Protein AF-A0AAE2MJ85-F1 (afdb_monomer)

Mean predicted aligned error: 19.32 Å

Organism: Rhizobium leguminosarum (NCBI:txid384)

Foldseek 3Di:
DDDDDDDDDDDDDDDDDDDDDDDDDDDDDDDDDDDDDDDPDPPDDDDPPPPVQVVVVVVLVVLVVCCVPPNDVRDDQLSVVQNVVCVVPVRDRCSVVSVQLCVVQVGLCSSLPDDLVVSCVRPPQHSSNSVVSPVVSVVVVVVVVVVVVVPPCPPDPVSVVVCCCVVPVPDPDDDDDDDD

Sequence (180 aa):
MAKGPVSTSSDDELPFPTQEPIAADERSFFGKQPQKPFVPNARTALPASLAGQEHYHGHRERLRDRFRELGDTALADYEILELLLFRLIPRRDTKPIAKALIERFGSLSGVFGAPAALLTEVKGVGEAVALDLKLISTVAHRTLKSELRSKQVLSSWSSVIQYCHAAMAHETREQFRILS

Solvent-accessible surface area (backbone atoms only — not comparable to full-atom values): 11766 Å² total; per-residue (Å²): 139,89,81,84,88,88,86,87,77,90,85,86,88,81,86,83,85,80,88,80,84,90,83,81,91,74,96,76,82,94,71,92,74,86,82,77,85,87,75,84,80,83,72,77,77,73,79,90,77,64,71,74,66,62,59,52,58,57,48,57,50,54,54,52,49,49,41,72,77,56,40,73,87,72,49,55,67,42,54,55,46,21,60,54,38,46,75,73,42,79,90,58,87,34,61,67,42,22,46,52,43,32,69,74,40,73,32,66,66,37,49,44,66,48,56,52,73,67,44,41,69,41,80,91,34,45,69,68,49,26,49,52,45,44,49,52,37,50,50,52,53,50,53,55,51,48,56,52,66,71,47,56,86,60,74,40,73,66,45,46,51,50,48,49,46,76,76,44,73,86,56,95,63,94,79,93,79,90,86,131

pLDDT: mean 73.88, std 21.01, range [36.59, 98.0]

Nearest PDB structures (foldseek):
  2bgw-assembly1_B  TM=6.968E-01  e=5.096E-02  Aeropyrum pernix
  2bhn-assembly1_A  TM=6.728E-01  e=1.090E-01  Aeropyrum pernix

Secondary structure (DSSP, 8-state):
--------------PPPPPPP-----------PPPPP----------TTSHHHHHHHHHHHHHHHHHHHH-GGGS-HHHHHHHHHHHH-TTS--HHHHHHHHHHHSSHHHHHHS-HHHHHTSTT--HHHHHHHHHHHHHHHHHHHHHHHHS-TT-SHHHHHHHHHHHHTT-SS-------

Radius of gyration: 35.24 Å; Cα contacts (8 Å, |Δi|>4): 77; chains: 1; bounding box: 78×58×86 Å

Structure (mmCIF, N/CA/C/O backbone):
data_AF-A0AAE2MJ85-F1
#
_entry.id   AF-A0AAE2MJ85-F1
#
loop_
_atom_site.group_PDB
_atom_site.id
_atom_site.type_symbol
_atom_site.label_atom_id
_atom_site.label_alt_id
_atom_site.label_comp_id
_atom_site.label_asym_id
_atom_site.label_entity_id
_atom_site.label_seq_id
_atom_site.pdbx_PDB_ins_code
_atom_site.Cartn_x
_atom_site.Cartn_y
_atom_site.Cartn_z
_atom_site.occupancy
_atom_site.B_iso_or_equiv
_atom_site.auth_seq_id
_atom_site.auth_comp_id
_atom_site.auth_asym_id
_atom_site.auth_atom_id
_atom_site.pdbx_PDB_model_num
ATOM 1 N N . MET A 1 1 ? 29.821 43.028 38.413 1.00 45.12 1 MET A N 1
ATOM 2 C CA . MET A 1 1 ? 30.712 42.270 37.507 1.00 45.12 1 MET A CA 1
ATOM 3 C C . MET A 1 1 ? 30.476 42.779 36.098 1.00 45.12 1 MET A C 1
ATOM 5 O O . MET A 1 1 ? 29.375 42.642 35.587 1.00 45.12 1 MET A O 1
ATOM 9 N N . ALA A 1 2 ? 31.473 43.471 35.551 1.00 46.25 2 ALA A N 1
ATOM 10 C CA . ALA A 1 2 ? 31.455 44.090 34.232 1.00 46.25 2 ALA A CA 1
ATOM 11 C C . ALA A 1 2 ? 31.890 43.081 33.157 1.00 46.25 2 ALA A C 1
ATOM 13 O O . ALA A 1 2 ? 32.782 42.272 33.409 1.00 46.25 2 ALA A O 1
ATOM 14 N N . LYS A 1 3 ? 31.308 43.153 31.957 1.00 45.25 3 LYS A N 1
ATOM 15 C CA . LYS A 1 3 ? 31.899 42.586 30.738 1.00 45.25 3 LYS A CA 1
ATOM 16 C C . LYS A 1 3 ? 31.948 43.688 29.684 1.00 45.25 3 LYS A C 1
ATOM 18 O O . LYS A 1 3 ? 30.910 44.210 29.293 1.00 45.25 3 LYS A O 1
ATOM 23 N N . GLY A 1 4 ? 33.173 44.074 29.328 1.00 43.22 4 GLY A N 1
ATOM 24 C CA . GLY A 1 4 ? 33.482 44.992 28.235 1.00 43.22 4 GLY A CA 1
ATOM 25 C C . GLY A 1 4 ? 33.351 44.328 26.856 1.00 43.22 4 GLY A C 1
ATOM 26 O O . GLY A 1 4 ? 33.073 43.127 26.780 1.00 43.22 4 GLY A O 1
ATOM 27 N N . PRO A 1 5 ? 33.522 45.106 25.775 1.00 45.78 5 PRO A N 1
ATOM 28 C CA . PRO A 1 5 ? 33.216 44.691 24.412 1.00 45.78 5 PRO A CA 1
ATOM 29 C C . PRO A 1 5 ? 34.398 43.957 23.766 1.00 45.78 5 PRO A C 1
ATOM 31 O O . PRO A 1 5 ? 35.554 44.226 24.086 1.00 45.78 5 PRO A O 1
ATOM 34 N N . VAL A 1 6 ? 34.106 43.058 22.825 1.00 47.12 6 VAL A N 1
ATOM 35 C CA . VAL A 1 6 ? 35.104 42.486 21.913 1.00 47.12 6 VAL A CA 1
ATOM 36 C C . VAL A 1 6 ? 34.759 42.943 20.502 1.00 47.12 6 VAL A C 1
ATOM 38 O O . VAL A 1 6 ? 33.693 42.633 19.976 1.00 47.12 6 VAL A O 1
ATOM 41 N N . SER A 1 7 ? 35.672 43.719 19.933 1.00 43.97 7 SER A N 1
ATOM 42 C CA . SER A 1 7 ? 35.764 44.097 18.527 1.00 43.97 7 SER A CA 1
ATOM 43 C C . SER A 1 7 ? 36.909 43.316 17.894 1.00 43.97 7 SER A C 1
ATOM 45 O O . SER A 1 7 ? 37.971 43.284 18.508 1.00 43.97 7 SER A O 1
ATOM 47 N N . THR A 1 8 ? 36.699 42.778 16.693 1.00 36.59 8 THR A N 1
ATOM 48 C CA . THR A 1 8 ? 37.677 42.459 15.625 1.00 36.59 8 THR A CA 1
ATOM 49 C C . THR A 1 8 ? 36.933 41.590 14.606 1.00 36.59 8 THR A C 1
ATOM 51 O O . THR A 1 8 ? 36.162 40.724 15.001 1.00 36.59 8 THR A O 1
ATOM 54 N N . SER A 1 9 ? 37.077 41.675 13.295 1.00 37.00 9 SER A N 1
ATOM 55 C CA . SER A 1 9 ? 37.689 42.607 12.349 1.00 37.00 9 SER A CA 1
ATOM 56 C C . SER A 1 9 ? 37.333 41.973 11.002 1.00 37.00 9 SER A C 1
ATOM 58 O O . SER A 1 9 ? 37.695 40.820 10.763 1.00 37.00 9 SER A O 1
ATOM 60 N N . SER A 1 10 ? 36.551 42.672 10.188 1.00 40.00 10 SER A N 1
ATOM 61 C CA . SER A 1 10 ? 36.444 42.401 8.755 1.00 40.00 10 SER A CA 1
ATOM 62 C C . SER A 1 10 ? 37.803 42.667 8.112 1.00 40.00 10 SER A C 1
ATOM 64 O O . SER A 1 10 ? 38.502 43.548 8.606 1.00 40.00 10 SER A O 1
ATOM 66 N N . ASP A 1 11 ? 38.160 41.887 7.090 1.00 37.81 11 ASP A N 1
ATOM 67 C CA . ASP A 1 11 ? 38.927 42.275 5.890 1.00 37.81 11 ASP A CA 1
ATOM 68 C C . ASP A 1 11 ? 39.732 41.071 5.379 1.00 37.81 11 ASP A C 1
ATOM 70 O O . ASP A 1 11 ? 40.679 40.630 6.019 1.00 37.81 11 ASP A O 1
ATOM 74 N N . ASP A 1 12 ? 39.336 40.544 4.220 1.00 39.69 12 ASP A N 1
ATOM 75 C CA . ASP A 1 12 ? 40.216 39.796 3.315 1.00 39.69 12 ASP A CA 1
ATOM 76 C C . ASP A 1 12 ? 39.655 39.962 1.888 1.00 39.69 12 ASP A C 1
ATOM 78 O O . ASP A 1 12 ? 38.948 39.113 1.339 1.00 39.69 12 ASP A O 1
ATOM 82 N N . GLU A 1 13 ? 39.916 41.138 1.310 1.00 40.75 13 GLU A N 1
ATOM 83 C CA . GLU A 1 13 ? 39.865 41.376 -0.133 1.00 40.75 13 GLU A CA 1
ATOM 84 C C . GLU A 1 13 ? 41.139 40.805 -0.772 1.00 40.75 13 GLU A C 1
ATOM 86 O O . GLU A 1 13 ? 42.251 41.177 -0.399 1.00 40.75 13 GLU A O 1
ATOM 91 N N . LEU A 1 14 ? 40.991 39.946 -1.785 1.00 48.22 14 LEU A N 1
ATOM 92 C CA . LEU A 1 14 ? 42.079 39.601 -2.703 1.00 48.22 14 LEU A CA 1
ATOM 93 C C . LEU A 1 14 ? 41.796 40.204 -4.093 1.00 48.22 14 LEU A C 1
ATOM 95 O O . LEU A 1 14 ? 40.672 40.085 -4.587 1.00 48.22 14 LEU A O 1
ATOM 99 N N . PRO A 1 15 ? 42.787 40.853 -4.736 1.00 45.44 15 PRO A N 1
ATOM 100 C CA . PRO A 1 15 ? 42.571 41.719 -5.892 1.00 45.44 15 PRO A CA 1
ATOM 101 C C . PRO A 1 15 ? 42.495 40.949 -7.220 1.00 45.44 15 PRO A C 1
ATOM 103 O O . PRO A 1 15 ? 43.305 40.065 -7.501 1.00 45.44 15 PRO A O 1
ATOM 106 N N . PHE A 1 16 ? 41.556 41.345 -8.083 1.00 42.81 16 PHE A N 1
ATOM 107 C CA . PHE A 1 16 ? 41.540 40.977 -9.502 1.00 42.81 16 PHE A CA 1
ATOM 108 C C . PHE A 1 16 ? 42.626 41.759 -10.264 1.00 42.81 16 PHE A C 1
ATOM 110 O O . PHE A 1 16 ? 42.679 42.982 -10.120 1.00 42.81 16 PHE A O 1
ATOM 117 N N . PRO A 1 17 ? 43.458 41.125 -11.112 1.00 44.53 17 PRO A N 1
ATOM 118 C CA . PRO A 1 17 ? 44.377 41.865 -11.961 1.00 44.53 17 PRO A CA 1
ATOM 119 C C . PRO A 1 17 ? 43.675 42.404 -13.217 1.00 44.53 17 PRO A C 1
ATOM 121 O O . PRO A 1 17 ? 42.950 41.706 -13.928 1.00 44.53 17 PRO A O 1
ATOM 124 N N . THR A 1 18 ? 43.926 43.689 -13.432 1.00 43.53 18 THR A N 1
ATOM 125 C CA . THR A 1 18 ? 43.452 44.628 -14.449 1.00 43.53 18 THR A CA 1
ATOM 126 C C . THR A 1 18 ? 43.673 44.164 -15.896 1.00 43.53 18 THR A C 1
ATOM 128 O O . THR A 1 18 ? 44.725 43.632 -16.240 1.00 43.53 18 THR A O 1
ATOM 131 N N . GLN A 1 19 ? 42.687 44.428 -16.760 1.00 43.72 19 GLN A N 1
ATOM 132 C CA . GLN A 1 19 ? 42.797 44.336 -18.220 1.00 43.72 19 GLN A CA 1
ATOM 133 C C . GLN A 1 19 ? 43.714 45.444 -18.767 1.00 43.72 19 GLN A C 1
ATOM 135 O O . GLN A 1 19 ? 43.455 46.623 -18.533 1.00 43.72 19 GLN A O 1
ATOM 140 N N . GLU A 1 20 ? 44.733 45.076 -19.547 1.00 43.94 20 GLU A N 1
ATOM 141 C CA . GLU A 1 20 ? 45.493 46.005 -20.398 1.00 43.94 20 GLU A CA 1
ATOM 142 C C . GLU A 1 20 ? 44.924 46.053 -21.835 1.00 43.94 20 GLU A C 1
ATOM 144 O O . GLU A 1 20 ? 44.339 45.070 -22.304 1.00 43.94 20 GLU A O 1
ATOM 149 N N . PRO A 1 21 ? 45.057 47.190 -22.548 1.00 43.00 21 PRO A N 1
ATOM 150 C CA . PRO A 1 21 ? 44.339 47.452 -23.789 1.00 43.00 21 PRO A CA 1
ATOM 151 C C . PRO A 1 21 ? 45.098 46.920 -25.011 1.00 43.00 21 PRO A C 1
ATOM 153 O O . PRO A 1 21 ? 46.259 47.255 -25.237 1.00 43.00 21 PRO A O 1
ATOM 156 N N . ILE A 1 22 ? 44.425 46.141 -25.860 1.00 43.09 22 ILE A N 1
ATOM 157 C CA . ILE A 1 22 ? 44.989 45.701 -27.141 1.00 43.09 22 ILE A CA 1
ATOM 158 C C . ILE A 1 22 ? 44.702 46.781 -28.189 1.00 43.09 22 ILE A C 1
ATOM 160 O O . ILE A 1 22 ? 43.616 46.838 -28.766 1.00 43.09 22 ILE A O 1
ATOM 164 N N . ALA A 1 23 ? 45.687 47.643 -28.425 1.00 43.34 23 ALA A N 1
ATOM 165 C CA . ALA A 1 23 ? 45.769 48.493 -29.604 1.00 43.34 23 ALA A CA 1
ATOM 166 C C . ALA A 1 23 ? 46.781 47.885 -30.584 1.00 43.34 23 ALA A C 1
ATOM 168 O O . ALA A 1 23 ? 47.952 47.778 -30.237 1.00 43.34 23 ALA A O 1
ATOM 169 N N . ALA A 1 24 ? 46.323 47.490 -31.776 1.00 38.91 24 ALA A N 1
ATOM 170 C CA . ALA A 1 24 ? 47.006 47.664 -33.068 1.00 38.91 24 ALA A CA 1
ATOM 171 C C . ALA A 1 24 ? 46.317 46.813 -34.149 1.00 38.91 24 ALA A C 1
ATOM 173 O O . ALA A 1 24 ? 46.296 45.585 -34.102 1.00 38.91 24 ALA A O 1
ATOM 174 N N . ASP A 1 25 ? 45.743 47.520 -35.116 1.00 47.28 25 ASP A N 1
ATOM 175 C CA . ASP A 1 25 ? 45.348 47.049 -36.438 1.00 47.28 25 ASP A CA 1
ATOM 176 C C . ASP A 1 25 ? 46.600 46.740 -37.259 1.00 47.28 25 ASP A C 1
ATOM 178 O O . ASP A 1 25 ? 47.363 47.662 -37.508 1.00 47.28 25 ASP A O 1
ATOM 182 N N . GLU A 1 26 ? 46.778 45.499 -37.720 1.00 39.44 26 GLU A N 1
ATOM 183 C CA . GLU A 1 26 ? 47.564 45.219 -38.927 1.00 39.44 26 GLU A CA 1
ATOM 184 C C . GLU A 1 26 ? 46.927 44.070 -39.720 1.00 39.44 26 GLU A C 1
ATOM 186 O O . GLU A 1 26 ? 47.226 42.881 -39.580 1.00 39.44 26 GLU A O 1
ATOM 191 N N . ARG A 1 27 ? 46.016 44.452 -40.617 1.00 49.19 27 ARG A N 1
ATOM 192 C CA . ARG A 1 27 ? 45.678 43.672 -41.809 1.00 49.19 27 ARG A CA 1
ATOM 193 C C . ARG A 1 27 ? 46.935 43.408 -42.634 1.00 49.19 27 ARG A C 1
ATOM 195 O O . ARG A 1 27 ? 47.335 44.254 -43.428 1.00 49.19 27 ARG A O 1
ATOM 202 N N . SER A 1 28 ? 47.482 42.205 -42.534 1.00 39.88 28 SER A N 1
ATOM 203 C CA . SER A 1 28 ? 48.138 41.483 -43.632 1.00 39.88 28 SER A CA 1
ATOM 204 C C . SER A 1 28 ? 48.588 40.130 -43.116 1.00 39.88 28 SER A C 1
ATOM 206 O O . SER A 1 28 ? 49.417 40.086 -42.230 1.00 39.88 28 SER A O 1
ATOM 208 N N . PHE A 1 29 ? 48.046 39.040 -43.655 1.00 46.19 29 PHE A N 1
ATOM 209 C CA . PHE A 1 29 ? 48.828 37.874 -44.092 1.00 46.19 29 PHE A CA 1
ATOM 210 C C . PHE A 1 29 ? 47.862 36.847 -44.693 1.00 46.19 29 PHE A C 1
ATOM 212 O O . PHE A 1 29 ? 47.361 35.922 -44.059 1.00 46.19 29 PHE A O 1
ATOM 219 N N . PHE A 1 30 ? 47.545 37.082 -45.963 1.00 43.34 30 PHE A N 1
ATOM 220 C CA . PHE A 1 30 ? 46.771 36.192 -46.814 1.00 43.34 30 PHE A CA 1
ATOM 221 C C . PHE A 1 30 ? 47.610 34.931 -47.094 1.00 43.34 30 PHE A C 1
ATOM 223 O O . PHE A 1 30 ? 48.518 34.953 -47.919 1.00 43.34 30 PHE A O 1
ATOM 230 N N . GLY A 1 31 ? 47.311 33.829 -46.407 1.00 46.84 31 GLY A N 1
ATOM 231 C CA . GLY A 1 31 ? 47.851 32.500 -46.698 1.00 46.84 31 GLY A CA 1
ATOM 232 C C . GLY A 1 31 ? 46.706 31.508 -46.863 1.00 46.84 31 GLY A C 1
ATOM 233 O O . GLY A 1 31 ? 46.123 31.061 -45.882 1.00 46.84 31 GLY A O 1
ATOM 234 N N . LYS A 1 32 ? 46.346 31.183 -48.110 1.00 48.41 32 LYS A N 1
ATOM 235 C CA . LYS A 1 32 ? 45.352 30.147 -48.432 1.00 48.41 32 LYS A CA 1
ATOM 236 C C . LYS A 1 32 ? 45.816 28.799 -47.866 1.00 48.41 32 LYS A C 1
ATOM 238 O O . LYS A 1 32 ? 46.807 28.250 -48.338 1.00 48.41 32 LYS A O 1
ATOM 243 N N . GLN A 1 33 ? 45.079 28.248 -46.906 1.00 47.84 33 GLN A N 1
ATOM 244 C CA . GLN A 1 33 ? 45.283 26.886 -46.411 1.00 47.84 33 GLN A CA 1
ATOM 245 C C . GLN A 1 33 ? 44.333 25.935 -47.167 1.00 47.84 33 GLN A C 1
ATOM 247 O O . GLN A 1 33 ? 43.131 26.210 -47.217 1.00 47.84 33 GLN A O 1
ATOM 252 N N . PRO A 1 34 ? 44.812 24.842 -47.788 1.00 46.16 34 PRO A N 1
ATOM 253 C CA . PRO A 1 34 ? 43.929 23.897 -48.465 1.00 46.16 34 PRO A CA 1
ATOM 254 C C . PRO A 1 34 ? 43.109 23.110 -47.433 1.00 46.16 34 PRO A C 1
ATOM 256 O O . PRO A 1 34 ? 43.662 22.492 -46.522 1.00 46.16 34 PRO A O 1
ATOM 259 N N . GLN A 1 35 ? 41.780 23.133 -47.568 1.00 49.03 35 GLN A N 1
ATOM 260 C CA . GLN A 1 35 ? 40.884 22.343 -46.725 1.00 49.03 35 GLN A CA 1
ATOM 261 C C . GLN A 1 35 ? 41.055 20.844 -47.003 1.00 49.03 35 GLN A C 1
ATOM 263 O O . GLN A 1 35 ? 41.022 20.390 -48.147 1.00 49.03 35 GLN A O 1
ATOM 268 N N . LYS A 1 36 ? 41.227 20.071 -45.929 1.00 45.66 36 LYS A N 1
ATOM 269 C CA . LYS A 1 36 ? 41.289 18.606 -45.948 1.00 45.66 36 LYS A CA 1
ATOM 270 C C . LYS A 1 36 ? 39.878 18.048 -46.219 1.00 45.66 36 LYS A C 1
ATOM 272 O O . LYS A 1 36 ? 38.933 18.542 -45.605 1.00 45.66 36 LYS A O 1
ATOM 277 N N . PRO A 1 37 ? 39.699 17.039 -47.090 1.00 45.06 37 PRO A N 1
ATOM 278 C CA . PRO A 1 37 ? 38.374 16.499 -47.380 1.00 45.06 37 PRO A CA 1
ATOM 279 C C . PRO A 1 37 ? 37.762 15.811 -46.150 1.00 45.06 37 PRO A C 1
ATOM 281 O O . PRO A 1 37 ? 38.410 15.015 -45.469 1.00 45.06 37 PRO A O 1
ATOM 284 N N . PHE A 1 38 ? 36.496 16.133 -45.880 1.00 46.50 38 PHE A N 1
ATOM 285 C CA . PHE A 1 38 ? 35.663 15.510 -44.857 1.00 46.50 38 PHE A CA 1
ATOM 286 C C . PHE A 1 38 ? 35.274 14.092 -45.299 1.00 46.50 38 PHE A C 1
ATOM 288 O O . PHE A 1 38 ? 34.547 13.917 -46.274 1.00 46.50 38 PHE A O 1
ATOM 295 N N . VAL A 1 39 ? 35.758 13.079 -44.581 1.00 52.78 39 VAL A N 1
ATOM 296 C CA . VAL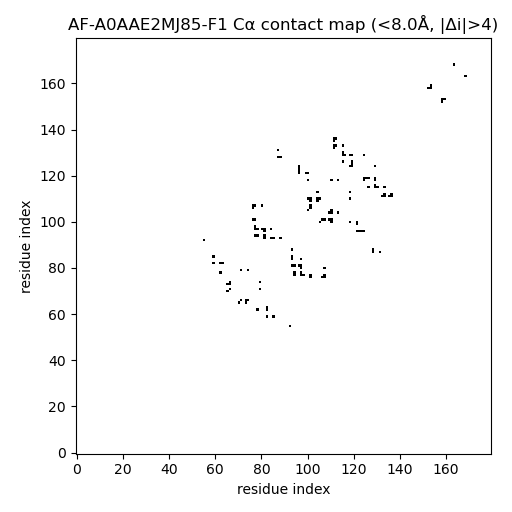 A 1 39 ? 35.299 11.687 -44.701 1.00 52.78 39 VAL A CA 1
ATOM 297 C C . VAL A 1 39 ? 34.198 11.447 -43.663 1.00 52.78 39 VAL A C 1
ATOM 299 O O . VAL A 1 39 ? 34.489 11.509 -42.465 1.00 52.78 39 VAL A O 1
ATOM 302 N N . PRO A 1 40 ? 32.943 11.169 -44.064 1.00 47.03 40 PRO A N 1
ATOM 303 C CA . PRO A 1 40 ? 31.904 10.811 -43.114 1.00 47.03 40 PRO A CA 1
ATOM 304 C C . PRO A 1 40 ? 32.176 9.392 -42.615 1.00 47.03 40 PRO A C 1
ATOM 306 O O . PRO A 1 40 ? 32.046 8.413 -43.348 1.00 47.03 40 PRO A O 1
ATOM 309 N N . ASN A 1 41 ? 32.587 9.281 -41.354 1.00 52.44 41 ASN A N 1
ATOM 310 C CA . ASN A 1 41 ? 32.782 7.992 -40.711 1.00 52.44 41 ASN A CA 1
ATOM 311 C C . ASN A 1 41 ? 31.396 7.400 -40.414 1.00 52.44 41 ASN A C 1
ATOM 313 O O . ASN A 1 41 ? 30.719 7.824 -39.475 1.00 52.44 41 ASN A O 1
ATOM 317 N N . ALA A 1 42 ? 30.959 6.452 -41.245 1.00 52.22 42 ALA A N 1
ATOM 318 C CA . ALA A 1 42 ? 29.751 5.667 -41.036 1.00 52.22 42 ALA A CA 1
ATOM 319 C C . ALA A 1 42 ? 29.931 4.787 -39.791 1.00 52.22 42 ALA A C 1
ATOM 321 O O . ALA A 1 42 ? 30.324 3.625 -39.862 1.00 52.22 42 ALA A O 1
ATOM 322 N N . ARG A 1 43 ? 29.656 5.358 -38.616 1.00 46.41 43 ARG A N 1
ATOM 323 C CA . ARG A 1 43 ? 29.399 4.575 -37.412 1.00 46.41 43 ARG A CA 1
ATOM 324 C C . ARG A 1 43 ? 28.005 3.990 -37.551 1.00 46.41 43 ARG A C 1
ATOM 326 O O . ARG A 1 43 ? 27.013 4.658 -37.275 1.00 46.41 43 ARG A O 1
ATOM 333 N N . THR A 1 44 ? 27.962 2.747 -38.013 1.00 46.84 44 THR A N 1
ATOM 334 C CA . THR A 1 44 ? 26.817 1.846 -37.919 1.00 46.84 44 THR A CA 1
ATOM 335 C C . THR A 1 44 ? 26.209 1.972 -36.525 1.00 46.84 44 THR A C 1
ATOM 337 O O . THR A 1 44 ? 26.816 1.566 -35.533 1.00 46.84 44 THR A O 1
ATOM 340 N N . ALA A 1 45 ? 25.033 2.593 -36.441 1.00 48.38 45 ALA A N 1
ATOM 341 C CA . ALA A 1 45 ? 24.254 2.634 -35.220 1.00 48.38 45 ALA A CA 1
ATOM 342 C C . ALA A 1 45 ? 23.851 1.195 -34.876 1.00 48.38 45 ALA A C 1
ATOM 344 O O . ALA A 1 45 ? 23.052 0.575 -35.578 1.00 48.38 45 ALA A O 1
ATOM 345 N N . LEU A 1 46 ? 24.444 0.648 -33.816 1.00 51.03 46 LEU A N 1
ATOM 346 C CA . LEU A 1 46 ? 23.973 -0.585 -33.194 1.00 51.03 46 LEU A CA 1
ATOM 347 C C . LEU A 1 46 ? 22.525 -0.363 -32.716 1.00 51.03 46 LEU A C 1
ATOM 349 O O . LEU A 1 46 ? 22.223 0.711 -32.185 1.00 51.03 46 LEU A O 1
ATOM 353 N N . PRO A 1 47 ? 21.612 -1.334 -32.889 1.00 43.50 47 PRO A N 1
ATOM 354 C CA . PRO A 1 47 ? 20.217 -1.149 -32.520 1.00 43.50 47 PRO A CA 1
ATOM 355 C C . PRO A 1 47 ? 20.083 -0.988 -30.999 1.00 43.50 47 PRO A C 1
ATOM 357 O O . PRO A 1 47 ? 20.378 -1.901 -30.229 1.00 43.50 47 PRO A O 1
ATOM 360 N N . ALA A 1 48 ? 19.582 0.170 -30.569 1.00 53.31 48 ALA A N 1
ATOM 361 C CA . ALA A 1 48 ? 19.323 0.552 -29.179 1.00 53.31 48 ALA A CA 1
ATOM 362 C C . ALA A 1 48 ? 18.139 -0.206 -28.529 1.00 53.31 48 ALA A C 1
ATOM 364 O O . ALA A 1 48 ? 17.339 0.387 -27.811 1.00 53.31 48 ALA A O 1
ATOM 365 N N . SER A 1 49 ? 17.988 -1.509 -28.786 1.00 49.91 49 SER A N 1
ATOM 366 C CA . SER A 1 49 ? 16.830 -2.295 -28.322 1.00 49.91 49 SER A CA 1
ATOM 367 C C . SER A 1 49 ? 17.142 -3.397 -27.302 1.00 49.91 49 SER A C 1
ATOM 369 O O . SER A 1 49 ? 16.218 -4.059 -26.842 1.00 49.91 49 SER A O 1
ATOM 371 N N . LEU A 1 50 ? 18.397 -3.547 -26.858 1.00 47.56 50 LEU A N 1
ATOM 372 C CA . LEU A 1 50 ? 18.771 -4.544 -25.835 1.00 47.56 50 LEU A CA 1
ATOM 373 C C . LEU A 1 50 ? 19.179 -3.942 -24.475 1.00 47.56 50 LEU A C 1
ATOM 375 O O . LEU A 1 50 ? 19.151 -4.635 -23.465 1.00 47.56 50 LEU A O 1
ATOM 379 N N . ALA A 1 51 ? 19.464 -2.637 -24.401 1.00 45.03 51 ALA A N 1
ATOM 380 C CA . ALA A 1 51 ? 19.952 -1.988 -23.174 1.00 45.03 51 ALA A CA 1
ATOM 381 C C . ALA A 1 51 ? 18.876 -1.763 -22.085 1.00 45.03 51 ALA A C 1
ATOM 383 O O . ALA A 1 51 ? 19.205 -1.518 -20.927 1.00 45.03 51 ALA A O 1
ATOM 384 N N . GLY A 1 52 ? 17.587 -1.836 -22.436 1.00 49.31 52 GLY A N 1
ATOM 385 C CA . GLY A 1 52 ? 16.485 -1.572 -21.501 1.00 49.31 52 GLY A CA 1
ATOM 386 C C . GLY A 1 52 ? 16.096 -2.756 -20.609 1.00 49.31 52 GLY A C 1
ATOM 387 O O . GLY A 1 52 ? 15.508 -2.548 -19.551 1.00 49.31 52 GLY A O 1
ATOM 388 N N . GLN A 1 53 ? 16.415 -3.991 -21.010 1.00 46.81 53 GLN A N 1
ATOM 389 C CA . GLN A 1 53 ? 16.004 -5.192 -20.269 1.00 46.81 53 GLN A CA 1
ATOM 390 C C . GLN A 1 53 ? 16.998 -5.552 -19.155 1.00 46.81 53 GLN A C 1
ATOM 392 O O . GLN A 1 53 ? 16.579 -5.911 -18.057 1.00 46.81 53 GLN A O 1
ATOM 397 N N . GLU A 1 54 ? 18.302 -5.377 -19.385 1.00 50.91 54 GLU A N 1
ATOM 398 C CA . GLU A 1 54 ? 19.334 -5.791 -18.422 1.00 50.91 54 GLU A CA 1
ATOM 399 C C . GLU A 1 54 ? 19.436 -4.865 -17.200 1.00 50.91 54 GLU A C 1
ATOM 401 O O . GLU A 1 54 ? 19.638 -5.318 -16.072 1.00 50.91 54 GLU A O 1
ATOM 406 N N . HIS A 1 55 ? 19.223 -3.559 -17.385 1.00 60.12 55 HIS A N 1
ATOM 407 C CA . HIS A 1 55 ? 19.443 -2.575 -16.322 1.00 60.12 55 HIS A CA 1
ATOM 408 C C . HIS A 1 55 ? 18.416 -2.668 -15.176 1.00 60.12 55 HIS A C 1
ATOM 410 O O . HIS A 1 55 ? 18.711 -2.339 -14.022 1.00 60.12 55 HIS A O 1
ATOM 416 N N . TYR A 1 56 ? 17.206 -3.144 -15.476 1.00 64.81 56 TYR A N 1
ATOM 417 C CA . TYR A 1 56 ? 16.125 -3.235 -14.502 1.00 64.81 56 TYR A CA 1
ATOM 418 C C . TYR A 1 56 ? 16.233 -4.467 -13.590 1.00 64.81 56 TYR A C 1
ATOM 420 O O . TYR A 1 56 ? 15.903 -4.378 -12.408 1.00 64.81 56 TYR A O 1
ATOM 428 N N . HIS A 1 57 ? 16.764 -5.592 -14.081 1.00 67.81 57 HIS A N 1
ATOM 429 C CA . HIS A 1 57 ? 17.005 -6.768 -13.237 1.00 67.81 57 HIS A CA 1
ATOM 430 C C . HIS A 1 57 ? 18.011 -6.466 -12.118 1.00 67.81 57 HIS A C 1
ATOM 432 O O . HIS A 1 57 ? 17.727 -6.755 -10.956 1.00 67.81 57 HIS A O 1
ATOM 438 N N . GLY A 1 58 ? 19.108 -5.769 -12.437 1.00 79.94 58 GLY A N 1
ATOM 439 C CA . GLY A 1 58 ? 20.059 -5.304 -11.423 1.00 79.94 58 GLY A CA 1
ATOM 440 C C . GLY A 1 58 ? 19.452 -4.280 -10.456 1.00 79.94 58 GLY A C 1
ATOM 441 O O . GLY A 1 58 ? 19.787 -4.266 -9.276 1.00 79.94 58 GLY A O 1
ATOM 442 N N . HIS A 1 59 ? 18.524 -3.435 -10.920 1.00 84.00 59 HIS A N 1
ATOM 443 C CA . HIS A 1 59 ? 17.802 -2.504 -10.041 1.00 84.00 59 HIS A CA 1
ATOM 444 C C . HIS A 1 59 ? 16.914 -3.237 -9.030 1.00 84.00 59 HIS A C 1
ATOM 446 O O . HIS A 1 59 ? 16.939 -2.894 -7.849 1.00 84.00 59 HIS A O 1
ATOM 452 N N . ARG A 1 60 ? 16.195 -4.286 -9.461 1.00 87.12 60 ARG A N 1
ATOM 453 C CA . ARG A 1 60 ? 15.353 -5.099 -8.568 1.00 87.12 60 ARG A CA 1
ATOM 454 C C . ARG A 1 60 ? 16.143 -5.704 -7.415 1.00 87.12 60 ARG A C 1
ATOM 456 O O . ARG A 1 60 ? 15.663 -5.690 -6.286 1.00 87.12 60 ARG A O 1
ATOM 463 N N . GLU A 1 61 ? 17.310 -6.268 -7.707 1.00 88.8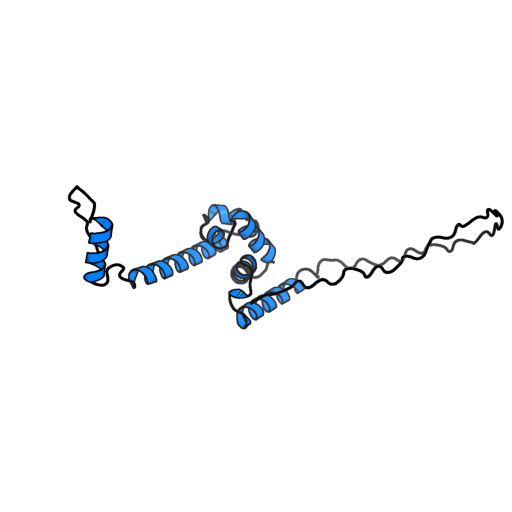8 61 GLU A N 1
ATOM 464 C CA . GLU A 1 61 ? 18.150 -6.923 -6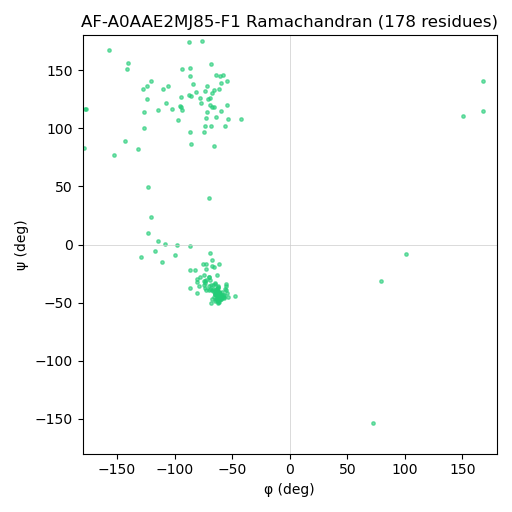.702 1.00 88.88 61 GLU A CA 1
ATOM 465 C C . GLU A 1 61 ? 18.723 -5.903 -5.717 1.00 88.88 61 GLU A C 1
ATOM 467 O O . GLU A 1 61 ? 18.456 -6.004 -4.522 1.00 88.88 61 GLU A O 1
ATOM 472 N N . ARG A 1 62 ? 19.326 -4.817 -6.223 1.00 89.12 62 ARG A N 1
ATOM 473 C CA . ARG A 1 62 ? 19.855 -3.726 -5.385 1.00 89.12 62 ARG A CA 1
ATOM 474 C C . ARG A 1 62 ? 18.811 -3.123 -4.446 1.00 89.12 62 ARG A C 1
ATOM 476 O O . ARG A 1 62 ? 19.130 -2.787 -3.309 1.00 89.12 62 ARG A O 1
ATOM 483 N N . LEU A 1 63 ? 17.570 -2.961 -4.909 1.00 90.69 63 LEU A N 1
ATOM 484 C CA . LEU A 1 63 ? 16.503 -2.403 -4.079 1.00 90.69 63 LEU A CA 1
ATOM 485 C C . LEU A 1 63 ? 16.077 -3.377 -2.968 1.00 90.69 63 LEU A C 1
ATOM 487 O O . LEU A 1 63 ? 15.785 -2.952 -1.852 1.00 90.69 63 LEU A O 1
ATOM 491 N N . ARG A 1 64 ? 16.076 -4.687 -3.253 1.00 90.06 64 ARG A N 1
ATOM 492 C CA . ARG A 1 64 ? 15.778 -5.731 -2.258 1.00 90.06 64 ARG A CA 1
ATOM 493 C C . ARG A 1 64 ? 16.884 -5.858 -1.225 1.00 90.06 64 ARG A C 1
ATOM 495 O O . ARG A 1 64 ? 16.576 -6.046 -0.052 1.00 90.06 64 ARG A O 1
ATOM 502 N N . ASP A 1 65 ? 18.136 -5.746 -1.651 1.00 91.25 65 ASP A N 1
ATOM 503 C CA . ASP A 1 65 ? 19.285 -5.788 -0.751 1.00 91.25 65 ASP A CA 1
ATOM 504 C C . ASP A 1 65 ? 19.280 -4.583 0.182 1.00 91.25 65 ASP A C 1
ATOM 506 O O . ASP A 1 65 ? 19.333 -4.759 1.395 1.00 91.25 65 ASP A O 1
ATOM 510 N N . ARG A 1 66 ? 19.033 -3.381 -0.355 1.00 89.88 66 ARG A N 1
ATOM 511 C CA . ARG A 1 66 ? 18.884 -2.172 0.463 1.00 89.88 66 ARG A CA 1
ATOM 512 C C . ARG A 1 66 ? 17.766 -2.301 1.500 1.00 89.88 66 ARG A C 1
ATOM 514 O O . ARG A 1 66 ? 17.980 -1.958 2.658 1.00 89.88 66 ARG A O 1
ATOM 521 N N . PHE A 1 67 ? 16.597 -2.823 1.113 1.00 90.81 67 PHE A N 1
ATOM 522 C CA . PHE A 1 67 ? 15.503 -3.070 2.063 1.00 90.81 67 PHE A CA 1
ATOM 523 C C . PHE A 1 67 ? 15.887 -4.091 3.140 1.00 90.81 67 PHE A C 1
ATOM 525 O O . PHE A 1 67 ? 15.503 -3.946 4.295 1.00 90.81 67 PHE A O 1
ATOM 532 N N . ARG A 1 68 ? 16.651 -5.128 2.775 1.00 88.56 68 ARG A N 1
ATOM 533 C CA . ARG A 1 68 ? 17.104 -6.158 3.716 1.00 88.56 68 ARG A CA 1
ATOM 534 C C . ARG A 1 68 ? 18.127 -5.615 4.715 1.00 88.56 68 ARG A C 1
ATOM 536 O O . ARG A 1 68 ? 18.094 -6.017 5.871 1.00 88.56 68 ARG A O 1
ATOM 543 N N . GLU A 1 69 ? 19.026 -4.746 4.268 1.00 88.62 69 GLU A N 1
ATOM 544 C CA . GLU A 1 69 ? 20.110 -4.195 5.088 1.00 88.62 69 GLU A CA 1
ATOM 545 C C . GLU A 1 69 ? 19.651 -3.048 5.990 1.00 88.62 69 GLU A C 1
ATOM 547 O O . GLU A 1 69 ? 20.065 -2.973 7.144 1.00 88.62 69 GLU A O 1
ATOM 552 N N . LEU A 1 70 ? 18.807 -2.154 5.470 1.00 84.69 70 LEU A N 1
ATOM 553 C CA . LEU A 1 70 ? 18.486 -0.882 6.121 1.00 84.69 70 LEU A CA 1
ATOM 554 C C . LEU A 1 70 ? 17.005 -0.741 6.521 1.00 84.69 70 LEU A C 1
ATOM 556 O O . LEU A 1 70 ? 16.636 0.228 7.183 1.00 84.69 70 LEU A O 1
ATOM 560 N N . GLY A 1 71 ? 16.151 -1.697 6.145 1.00 81.38 71 GLY A N 1
ATOM 561 C CA . GLY A 1 71 ? 14.734 -1.706 6.505 1.00 81.38 71 GLY A CA 1
ATOM 562 C C . GLY A 1 71 ? 13.887 -0.665 5.766 1.00 81.38 71 GLY A C 1
ATOM 563 O O . GLY A 1 71 ? 14.180 -0.260 4.640 1.00 81.38 71 GLY A O 1
ATOM 564 N N . ASP A 1 72 ? 12.791 -0.260 6.405 1.00 71.88 72 ASP A N 1
ATOM 565 C CA . ASP A 1 72 ? 11.784 0.669 5.879 1.00 71.88 72 ASP A CA 1
ATOM 566 C C . ASP A 1 72 ? 12.256 2.130 5.848 1.00 71.88 72 ASP A C 1
ATOM 568 O O . ASP A 1 72 ? 11.918 2.864 4.924 1.00 71.88 72 ASP A O 1
ATOM 572 N N . THR A 1 73 ? 13.088 2.543 6.805 1.00 76.81 73 THR A N 1
ATOM 573 C CA . THR A 1 73 ? 13.573 3.933 6.914 1.00 76.81 73 THR A CA 1
ATOM 574 C C . THR A 1 73 ? 14.509 4.382 5.787 1.00 76.81 73 THR A C 1
ATOM 576 O O . THR A 1 73 ? 14.760 5.576 5.633 1.00 76.81 73 THR A O 1
ATOM 579 N N . ALA A 1 74 ? 15.025 3.448 4.986 1.00 74.75 74 ALA A N 1
ATOM 580 C CA . ALA A 1 74 ? 16.004 3.729 3.936 1.00 74.75 74 ALA A CA 1
ATOM 581 C C . ALA A 1 74 ? 15.415 3.865 2.528 1.00 74.75 74 ALA A C 1
ATOM 583 O O . ALA A 1 74 ? 16.168 4.075 1.573 1.00 74.75 74 ALA A O 1
ATOM 584 N N . LEU A 1 75 ? 14.098 3.714 2.382 1.00 84.44 75 LEU A N 1
ATOM 585 C CA . LEU A 1 75 ? 13.415 3.767 1.096 1.00 84.44 75 LEU A CA 1
ATOM 586 C C . LEU A 1 75 ? 12.380 4.881 1.069 1.00 84.44 75 LEU A C 1
ATOM 588 O O . LEU A 1 75 ? 11.634 5.086 2.022 1.00 84.44 75 LEU A O 1
ATOM 592 N N . ALA A 1 76 ? 12.290 5.563 -0.069 1.00 90.62 76 ALA A N 1
ATOM 593 C CA . ALA A 1 76 ? 11.164 6.444 -0.326 1.00 90.62 76 ALA A CA 1
ATOM 594 C C . ALA A 1 76 ? 9.868 5.634 -0.512 1.00 90.62 76 ALA A C 1
ATOM 596 O O . ALA A 1 76 ? 9.887 4.498 -0.988 1.00 90.62 76 ALA A O 1
ATOM 597 N N . ASP A 1 77 ? 8.720 6.257 -0.251 1.00 91.75 77 ASP A N 1
ATOM 598 C CA . ASP A 1 77 ? 7.387 5.660 -0.421 1.00 91.75 77 ASP A CA 1
ATOM 599 C C . ASP A 1 77 ? 7.196 4.943 -1.769 1.00 91.75 77 ASP A C 1
ATOM 601 O O . ASP A 1 77 ? 6.695 3.817 -1.837 1.00 91.75 77 ASP A O 1
ATOM 605 N N . TYR A 1 78 ? 7.637 5.573 -2.862 1.00 94.44 78 TYR A N 1
ATOM 606 C CA . TYR A 1 78 ? 7.533 4.977 -4.193 1.00 94.44 78 TYR A CA 1
ATOM 607 C C . TYR A 1 78 ? 8.480 3.781 -4.380 1.00 94.44 78 TYR A C 1
ATOM 609 O O . TYR A 1 78 ? 8.161 2.896 -5.163 1.00 94.44 78 TYR A O 1
ATOM 617 N N . GLU A 1 79 ? 9.620 3.723 -3.685 1.00 94.00 79 GLU A N 1
ATOM 618 C CA . GLU A 1 79 ? 10.548 2.583 -3.735 1.00 94.00 79 GLU A CA 1
ATOM 619 C C . GLU A 1 79 ? 9.981 1.382 -2.965 1.00 94.00 79 GLU A C 1
ATOM 621 O O . GLU A 1 79 ? 10.081 0.246 -3.433 1.00 94.00 79 GLU A O 1
ATOM 626 N N . ILE A 1 80 ? 9.308 1.623 -1.834 1.00 93.62 80 ILE A N 1
ATOM 627 C CA . ILE A 1 80 ? 8.561 0.586 -1.103 1.00 93.62 80 ILE A CA 1
ATOM 628 C C . ILE A 1 80 ? 7.444 0.023 -1.991 1.00 93.62 80 ILE A C 1
ATOM 630 O O . ILE A 1 80 ? 7.288 -1.196 -2.122 1.00 93.62 80 ILE A O 1
ATOM 634 N N . LEU A 1 81 ? 6.687 0.901 -2.655 1.00 95.25 81 LEU A N 1
ATOM 635 C CA . LEU A 1 81 ? 5.650 0.486 -3.597 1.00 95.25 81 LEU A CA 1
ATOM 636 C C . LEU A 1 81 ? 6.240 -0.263 -4.801 1.00 95.25 81 LEU A C 1
ATOM 638 O O . LEU A 1 81 ? 5.669 -1.252 -5.257 1.00 95.25 81 LEU A O 1
ATOM 642 N N . GLU A 1 82 ?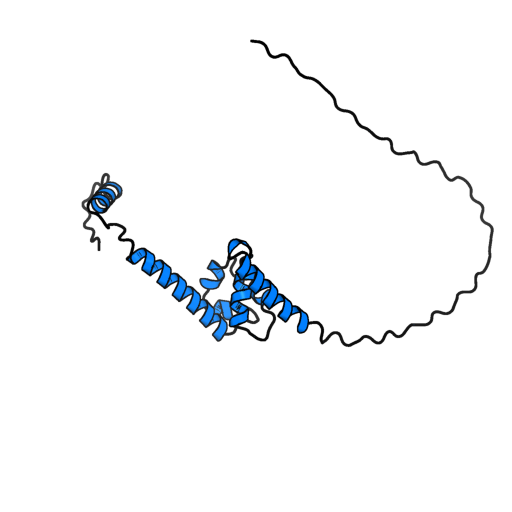 7.398 0.168 -5.300 1.00 95.25 82 GLU A N 1
ATOM 643 C CA . GLU A 1 82 ? 8.103 -0.488 -6.399 1.00 95.25 82 GLU A CA 1
ATOM 644 C C . GLU A 1 82 ? 8.497 -1.929 -6.039 1.00 95.25 82 GLU A C 1
ATOM 646 O O . GLU A 1 82 ? 8.249 -2.845 -6.832 1.00 95.25 82 GLU A O 1
ATOM 651 N N . LEU A 1 83 ? 9.031 -2.148 -4.831 1.00 93.56 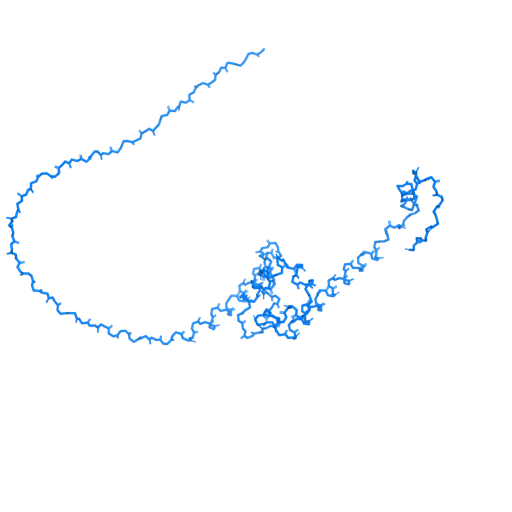83 LEU A N 1
ATOM 652 C CA . LEU A 1 83 ? 9.360 -3.480 -4.313 1.00 93.56 83 LEU A CA 1
ATOM 653 C C . LEU A 1 83 ? 8.146 -4.402 -4.272 1.00 93.56 83 LEU A C 1
ATOM 655 O O . LEU A 1 83 ? 8.239 -5.572 -4.657 1.00 93.56 83 LEU A O 1
ATOM 659 N N . LEU A 1 84 ? 7.005 -3.879 -3.825 1.00 94.12 84 LEU A N 1
ATOM 660 C CA . LEU A 1 84 ? 5.758 -4.629 -3.817 1.00 94.12 84 LEU A CA 1
ATOM 661 C C . LEU A 1 84 ? 5.339 -5.002 -5.246 1.00 94.12 84 LEU A C 1
ATOM 663 O O . LEU A 1 84 ? 5.067 -6.169 -5.541 1.00 94.12 84 LEU A O 1
ATOM 667 N N . LEU A 1 85 ? 5.365 -4.030 -6.160 1.00 95.19 85 LEU A N 1
ATOM 668 C CA . LEU A 1 85 ? 4.989 -4.223 -7.559 1.00 95.19 85 LEU A CA 1
ATOM 669 C C . LEU A 1 85 ? 5.907 -5.204 -8.297 1.00 95.19 85 LEU A C 1
ATOM 671 O O . LEU A 1 85 ? 5.434 -5.871 -9.213 1.00 95.19 85 LEU A O 1
ATOM 675 N N . PHE A 1 86 ? 7.174 -5.385 -7.899 1.00 93.31 86 PHE A N 1
ATOM 676 C CA . PHE A 1 86 ? 8.032 -6.430 -8.480 1.00 93.31 86 PHE A CA 1
ATOM 677 C C . PHE A 1 86 ? 7.420 -7.826 -8.375 1.00 93.31 86 PHE A C 1
ATOM 679 O O . PHE A 1 86 ? 7.651 -8.657 -9.261 1.00 93.31 86 PHE A O 1
ATOM 686 N N . ARG A 1 87 ? 6.672 -8.089 -7.293 1.00 91.12 87 ARG A N 1
ATOM 687 C CA . ARG A 1 87 ? 6.020 -9.380 -7.044 1.00 91.12 87 ARG A CA 1
ATOM 688 C C . ARG A 1 87 ? 4.737 -9.523 -7.853 1.00 91.12 87 ARG A C 1
ATOM 690 O O . ARG A 1 87 ? 4.463 -10.615 -8.335 1.00 91.12 87 ARG A O 1
ATOM 697 N N . LEU A 1 88 ? 4.007 -8.423 -8.024 1.00 93.81 88 LEU A N 1
ATOM 698 C CA . LEU A 1 88 ? 2.735 -8.389 -8.747 1.00 93.81 88 LEU A CA 1
ATOM 699 C C . LEU A 1 88 ? 2.937 -8.333 -10.274 1.00 93.81 88 LEU A C 1
ATOM 701 O O . LEU A 1 88 ? 2.119 -8.837 -11.036 1.00 93.81 88 LEU A O 1
ATOM 705 N N . ILE A 1 89 ? 4.046 -7.743 -10.738 1.00 92.88 89 ILE A N 1
ATOM 706 C CA . ILE A 1 89 ? 4.353 -7.508 -12.155 1.00 92.88 89 ILE A CA 1
ATOM 707 C C . ILE A 1 89 ? 5.796 -7.971 -12.455 1.00 92.88 89 ILE A C 1
ATOM 709 O O . ILE A 1 89 ? 6.735 -7.170 -12.480 1.00 92.88 89 ILE A O 1
ATOM 713 N N . PRO A 1 90 ? 6.033 -9.272 -12.699 1.00 84.38 90 PRO A N 1
ATOM 714 C CA . PRO A 1 90 ? 7.385 -9.839 -12.757 1.00 84.38 90 PRO A CA 1
ATOM 715 C C . PRO A 1 90 ? 8.213 -9.473 -14.002 1.00 84.38 90 PRO A C 1
ATOM 717 O O . PRO A 1 90 ? 9.434 -9.574 -13.955 1.00 84.38 90 PRO A O 1
ATOM 720 N N . ARG A 1 91 ? 7.590 -9.053 -15.111 1.00 84.69 91 ARG A N 1
ATOM 721 C CA . ARG A 1 91 ? 8.256 -8.893 -16.426 1.00 84.69 91 ARG A CA 1
ATOM 722 C C . ARG A 1 91 ? 8.195 -7.471 -17.001 1.00 84.69 91 ARG A C 1
ATOM 724 O O . ARG A 1 91 ? 8.228 -7.298 -18.216 1.00 84.69 91 ARG A O 1
ATOM 731 N N . ARG A 1 92 ? 8.028 -6.447 -16.161 1.00 85.00 92 ARG A N 1
ATOM 732 C CA . ARG A 1 92 ? 7.974 -5.037 -16.594 1.00 85.00 92 ARG A CA 1
ATOM 733 C C . ARG A 1 92 ? 8.719 -4.150 -15.612 1.00 85.00 92 ARG A C 1
ATOM 735 O O . ARG A 1 92 ? 8.819 -4.516 -14.445 1.00 85.00 92 ARG A O 1
ATOM 742 N N . ASP A 1 93 ? 9.173 -2.993 -16.087 1.00 89.38 93 ASP A N 1
ATOM 743 C CA . ASP A 1 93 ? 9.655 -1.919 -15.223 1.00 89.38 93 ASP A CA 1
ATOM 744 C C . ASP A 1 93 ? 8.488 -1.343 -14.405 1.00 89.38 93 ASP A C 1
ATOM 746 O O . ASP A 1 93 ? 7.498 -0.857 -14.957 1.00 89.38 93 ASP A O 1
ATOM 750 N N . THR A 1 94 ? 8.588 -1.451 -13.083 1.00 94.25 94 THR A N 1
ATOM 751 C CA . THR A 1 94 ? 7.560 -1.019 -12.127 1.00 94.25 94 THR A CA 1
ATOM 752 C C . THR A 1 94 ? 7.873 0.331 -11.502 1.00 94.25 94 THR A C 1
ATOM 754 O O . THR A 1 94 ? 6.988 0.903 -10.865 1.00 94.25 94 THR A O 1
ATOM 757 N N . LYS A 1 95 ? 9.072 0.888 -11.720 1.00 93.69 95 LYS A N 1
ATOM 758 C CA . LYS A 1 95 ? 9.442 2.209 -11.202 1.00 93.69 95 LYS A CA 1
ATOM 759 C C . LYS A 1 95 ? 8.518 3.315 -11.718 1.00 93.69 95 LYS A C 1
ATOM 761 O O . LYS A 1 95 ? 8.040 4.102 -10.897 1.00 93.69 95 LYS A O 1
ATOM 766 N N . PRO A 1 96 ? 8.194 3.388 -13.029 1.00 95.75 96 PRO A N 1
ATOM 767 C CA . PRO A 1 96 ? 7.266 4.398 -13.531 1.00 95.75 96 PRO A CA 1
ATOM 768 C C . PRO A 1 96 ? 5.854 4.208 -12.972 1.00 95.75 96 PRO A C 1
ATOM 770 O O . PRO A 1 96 ? 5.170 5.188 -12.702 1.00 95.75 96 PRO A O 1
ATOM 773 N N . ILE A 1 97 ? 5.436 2.957 -12.753 1.00 96.38 97 ILE A N 1
ATOM 774 C CA . ILE A 1 97 ? 4.112 2.625 -12.212 1.00 96.38 97 ILE A CA 1
ATOM 775 C C . ILE A 1 97 ? 4.008 3.086 -10.755 1.00 96.38 97 ILE A C 1
ATOM 777 O O . ILE A 1 97 ? 3.040 3.746 -10.390 1.00 96.38 97 ILE A O 1
ATOM 781 N N . ALA A 1 98 ? 5.020 2.793 -9.935 1.00 97.12 98 ALA A N 1
ATOM 782 C CA . ALA A 1 98 ? 5.064 3.218 -8.541 1.00 97.12 98 ALA A CA 1
ATOM 783 C C . ALA A 1 98 ? 5.027 4.747 -8.415 1.00 97.12 98 ALA A C 1
ATOM 785 O O . ALA A 1 98 ? 4.249 5.286 -7.632 1.00 97.12 98 ALA A O 1
ATOM 786 N N . LYS A 1 99 ? 5.817 5.451 -9.236 1.00 97.31 99 LYS A N 1
ATOM 787 C CA . LYS A 1 99 ? 5.799 6.917 -9.276 1.00 97.31 99 LYS A CA 1
ATOM 788 C C . LYS A 1 99 ? 4.445 7.469 -9.711 1.00 97.31 99 LYS A C 1
ATOM 790 O O . LYS A 1 99 ? 3.933 8.344 -9.030 1.00 97.31 99 LYS A O 1
ATOM 795 N N . ALA A 1 100 ? 3.844 6.926 -10.770 1.00 97.75 100 ALA A N 1
ATOM 796 C CA . ALA A 1 100 ? 2.533 7.365 -11.248 1.00 97.75 100 ALA A CA 1
ATOM 797 C C . ALA A 1 100 ? 1.423 7.144 -10.206 1.00 97.75 100 ALA A C 1
ATOM 799 O O . ALA A 1 100 ? 0.527 7.973 -10.067 1.00 97.75 100 ALA A O 1
ATOM 800 N N . LEU A 1 101 ? 1.485 6.046 -9.446 1.00 98.00 101 LEU A N 1
ATOM 801 C CA . LEU A 1 101 ? 0.560 5.785 -8.342 1.00 98.00 101 LEU A CA 1
ATOM 802 C C . LEU A 1 101 ? 0.718 6.820 -7.220 1.00 98.00 101 LEU A C 1
ATOM 804 O O . LEU A 1 101 ? -0.274 7.396 -6.781 1.00 98.00 101 LEU A O 1
ATOM 808 N N . ILE A 1 102 ? 1.948 7.093 -6.782 1.00 97.62 102 ILE A N 1
ATOM 809 C CA . ILE A 1 102 ? 2.203 8.097 -5.739 1.00 97.62 102 ILE A CA 1
ATOM 810 C C . ILE A 1 102 ? 1.838 9.505 -6.218 1.00 97.62 102 ILE A C 1
ATOM 812 O O . ILE A 1 102 ? 1.218 10.250 -5.473 1.00 97.62 102 ILE A O 1
ATOM 816 N N . GLU A 1 103 ? 2.154 9.862 -7.460 1.00 97.75 103 GLU A N 1
ATOM 817 C CA . GLU A 1 103 ? 1.800 11.160 -8.041 1.00 97.75 103 GLU A CA 1
ATOM 818 C C . GLU A 1 103 ? 0.281 11.356 -8.104 1.00 97.75 103 GLU A C 1
ATOM 820 O O . GLU A 1 103 ? -0.230 12.413 -7.741 1.00 97.75 103 GLU A O 1
ATOM 825 N N . ARG A 1 104 ? -0.460 10.316 -8.502 1.00 97.44 104 ARG A N 1
ATOM 826 C CA . ARG A 1 104 ? -1.919 10.380 -8.622 1.00 97.44 104 ARG A CA 1
ATOM 827 C C . ARG A 1 104 ? -2.640 10.396 -7.274 1.00 97.44 104 ARG A C 1
ATOM 829 O O . ARG A 1 104 ? -3.656 11.073 -7.142 1.00 97.44 104 ARG A O 1
ATOM 836 N N . PHE A 1 105 ? -2.170 9.617 -6.301 1.00 96.94 105 PHE A N 1
ATOM 837 C CA . PHE A 1 105 ? -2.869 9.408 -5.026 1.00 96.94 105 PHE A CA 1
ATOM 838 C C . PHE A 1 105 ? -2.192 10.099 -3.828 1.00 96.94 105 PHE A C 1
ATOM 840 O O . PHE A 1 105 ? -2.678 10.012 -2.702 1.00 96.94 105 PHE A O 1
ATOM 847 N N . GLY A 1 106 ? -1.080 10.797 -4.054 1.00 95.12 106 GLY A N 1
ATOM 848 C CA . GLY A 1 106 ? -0.365 11.656 -3.106 1.00 95.12 106 GLY A CA 1
ATOM 849 C C . GLY A 1 106 ? 0.535 10.937 -2.097 1.00 95.12 106 GLY A C 1
ATOM 850 O O . GLY A 1 106 ? 1.542 11.495 -1.676 1.00 95.12 106 GLY A O 1
ATOM 851 N N . SER A 1 107 ? 0.195 9.715 -1.681 1.00 93.75 107 SER A N 1
ATOM 852 C CA . SER A 1 107 ? 0.952 8.958 -0.669 1.00 93.75 107 SER A CA 1
ATOM 853 C C . SER A 1 107 ? 0.710 7.453 -0.777 1.00 93.75 107 SER A C 1
ATOM 855 O O . SER A 1 107 ? -0.257 7.028 -1.414 1.00 93.75 107 SER A O 1
ATOM 857 N N . LEU A 1 108 ? 1.521 6.636 -0.089 1.00 91.69 108 LEU A N 1
ATOM 858 C CA . LEU A 1 108 ? 1.259 5.195 0.055 1.00 91.69 108 LEU A CA 1
ATOM 859 C C . LEU A 1 108 ? -0.148 4.913 0.604 1.00 91.69 108 LEU A C 1
ATOM 861 O O . LEU A 1 108 ? -0.866 4.071 0.066 1.00 91.69 108 LEU A O 1
ATOM 865 N N . SER A 1 109 ? -0.567 5.651 1.637 1.00 91.94 109 SER A N 1
ATOM 866 C CA . SER A 1 109 ? -1.918 5.539 2.203 1.00 91.94 109 SER A CA 1
ATOM 867 C C . SER A 1 109 ? -2.992 5.864 1.162 1.00 91.94 109 SER A C 1
ATOM 869 O O . SER A 1 109 ? -3.970 5.130 1.029 1.00 91.94 109 SER A O 1
ATOM 871 N N . GLY A 1 110 ? -2.772 6.905 0.352 1.00 94.88 110 GLY A N 1
ATOM 872 C CA . GLY A 1 110 ? -3.655 7.257 -0.758 1.00 94.88 110 GLY A CA 1
AT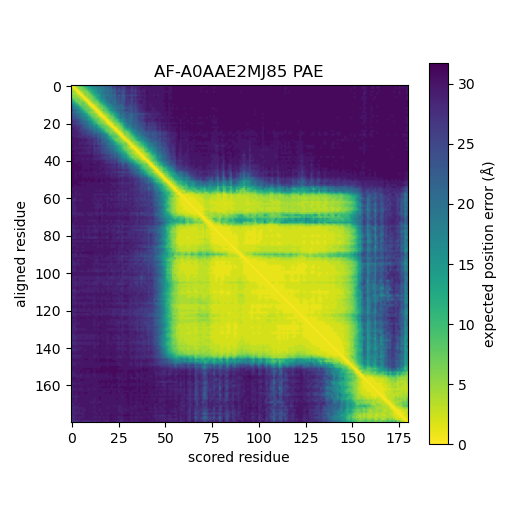OM 873 C C . GLY A 1 110 ? -3.783 6.137 -1.792 1.00 94.88 110 GLY A C 1
ATOM 874 O O . GLY A 1 110 ? -4.895 5.813 -2.206 1.00 94.88 110 GLY A O 1
ATOM 875 N N . VAL A 1 111 ? -2.673 5.487 -2.159 1.00 96.88 111 VAL A N 1
ATOM 876 C CA . VAL A 1 111 ? -2.672 4.346 -3.093 1.00 96.88 111 VAL A CA 1
ATOM 877 C C . VAL A 1 111 ? -3.475 3.171 -2.529 1.00 96.88 111 VAL A C 1
ATOM 879 O O . VAL A 1 111 ? -4.352 2.639 -3.208 1.00 96.88 111 VAL A O 1
ATOM 882 N N . P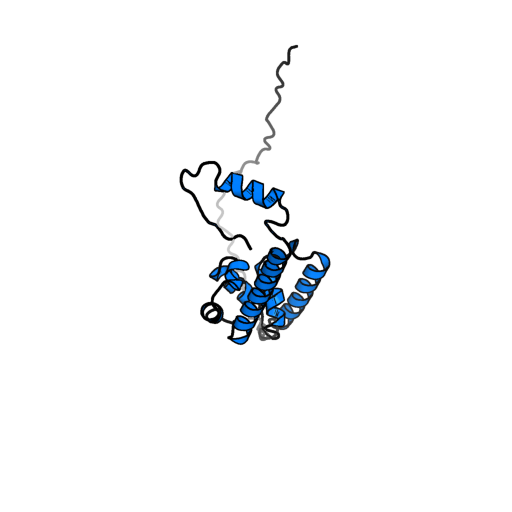HE A 1 112 ? -3.225 2.769 -1.280 1.00 95.31 112 PHE A N 1
ATOM 883 C CA . PHE A 1 112 ? -3.949 1.654 -0.654 1.00 95.31 112 PHE A CA 1
ATOM 884 C C . PHE A 1 112 ? -5.425 1.986 -0.369 1.00 95.31 112 PHE A C 1
ATOM 886 O O . PHE A 1 112 ? -6.290 1.104 -0.428 1.00 95.31 112 PHE A O 1
ATOM 893 N N . GLY A 1 113 ? -5.732 3.257 -0.105 1.00 92.81 113 GLY A N 1
ATOM 894 C CA . GLY A 1 113 ? -7.081 3.770 0.117 1.00 92.81 113 GLY A CA 1
ATOM 895 C C . GLY A 1 113 ? -7.920 3.892 -1.157 1.00 92.81 113 GLY A C 1
ATOM 896 O O . GLY A 1 113 ? -9.143 3.763 -1.086 1.00 92.81 113 GLY A O 1
ATOM 897 N N . ALA A 1 114 ? -7.293 4.060 -2.323 1.00 95.81 114 ALA A N 1
ATOM 898 C CA . ALA A 1 114 ? -7.988 4.283 -3.587 1.00 95.81 114 ALA A CA 1
ATOM 899 C C . ALA A 1 114 ? -8.973 3.145 -3.953 1.00 95.81 114 ALA A C 1
ATOM 901 O O . AL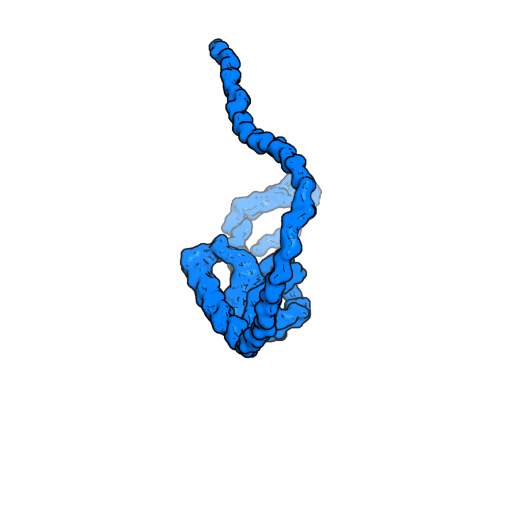A A 1 114 ? -8.715 1.967 -3.664 1.00 95.81 114 ALA A O 1
ATOM 902 N N . PRO A 1 115 ? -10.114 3.455 -4.602 1.00 95.12 115 PRO A N 1
ATOM 903 C CA . PRO A 1 115 ? -10.973 2.459 -5.237 1.00 95.12 115 PRO A CA 1
ATOM 904 C C . PRO A 1 115 ? -10.231 1.690 -6.337 1.00 95.12 115 PRO A C 1
ATOM 906 O O . PRO A 1 115 ? -9.448 2.275 -7.085 1.00 95.12 115 PRO A O 1
ATOM 909 N N . ALA A 1 116 ? -10.533 0.397 -6.492 1.00 95.62 116 ALA A N 1
ATOM 910 C CA . ALA A 1 116 ? -9.896 -0.449 -7.507 1.00 95.62 116 ALA A CA 1
ATOM 911 C C . ALA A 1 116 ? -10.053 0.110 -8.934 1.00 95.62 116 ALA A C 1
ATOM 913 O O . ALA A 1 116 ? -9.090 0.095 -9.693 1.00 95.62 116 ALA A O 1
ATOM 914 N N . ALA A 1 117 ? -11.217 0.686 -9.257 1.00 95.75 117 ALA A N 1
ATOM 915 C CA . ALA A 1 117 ? -11.474 1.314 -10.554 1.00 95.75 117 ALA A CA 1
ATOM 916 C C . ALA A 1 117 ? -10.492 2.461 -10.869 1.00 95.75 117 ALA A C 1
ATOM 918 O O . ALA A 1 117 ? -9.972 2.547 -11.978 1.00 95.75 117 ALA A O 1
ATOM 919 N N . LEU A 1 118 ? -10.162 3.299 -9.878 1.00 96.75 118 LEU A N 1
ATOM 920 C CA . LEU A 1 118 ? -9.205 4.395 -10.074 1.00 96.75 118 LEU A CA 1
ATOM 921 C C . LEU A 1 118 ? -7.764 3.886 -10.181 1.00 96.75 118 LEU A C 1
ATOM 923 O O . LEU A 1 118 ? -6.950 4.488 -10.878 1.00 96.75 118 LEU A O 1
ATOM 927 N N . LEU A 1 119 ? -7.436 2.780 -9.505 1.00 97.38 119 LEU A N 1
ATOM 928 C CA . LEU A 1 119 ? -6.124 2.141 -9.628 1.00 97.38 119 LEU A CA 1
ATOM 929 C C . LEU A 1 119 ? -5.905 1.606 -11.048 1.00 97.38 119 LEU A C 1
ATOM 931 O O . LEU A 1 119 ? -4.835 1.818 -11.610 1.00 97.38 119 LEU A O 1
ATOM 935 N N . THR A 1 120 ? -6.919 0.971 -11.647 1.00 97.69 120 THR A N 1
ATOM 936 C CA . THR A 1 120 ? -6.830 0.393 -13.001 1.00 97.69 120 THR A CA 1
ATOM 937 C C . THR A 1 120 ? -6.687 1.424 -14.118 1.00 97.69 120 THR A C 1
ATOM 939 O O . THR A 1 120 ? -6.237 1.097 -15.212 1.00 97.69 120 THR A O 1
ATOM 942 N N . GLU A 1 121 ? -7.022 2.685 -13.858 1.00 97.44 121 GLU A N 1
ATOM 943 C CA . GLU A 1 121 ? -6.776 3.771 -14.807 1.00 97.44 121 GLU A CA 1
ATOM 944 C C . GLU A 1 121 ? -5.284 4.143 -14.912 1.00 97.44 121 GLU A C 1
ATOM 946 O O . GLU A 1 121 ? -4.873 4.809 -15.865 1.00 97.44 121 GLU A O 1
ATOM 951 N N . VAL A 1 122 ? -4.442 3.733 -13.954 1.00 97.19 122 VAL A N 1
ATOM 952 C CA . VAL A 1 122 ? -2.993 3.952 -14.035 1.00 97.19 122 VAL A CA 1
ATOM 953 C C . VAL A 1 122 ? -2.374 2.949 -15.003 1.00 97.19 122 VAL A C 1
ATOM 955 O O . VAL A 1 122 ? -2.438 1.734 -14.815 1.00 97.19 122 VAL A O 1
ATOM 958 N N . LYS A 1 123 ? -1.709 3.457 -16.047 1.00 95.81 123 LYS A N 1
ATOM 959 C CA . LYS A 1 123 ? -1.067 2.626 -17.072 1.00 95.81 123 LYS A CA 1
ATOM 960 C C . LYS A 1 123 ? -0.095 1.624 -16.441 1.00 95.81 123 LYS A C 1
ATOM 962 O O . LYS A 1 123 ? 0.907 2.001 -15.841 1.00 95.81 123 LYS A O 1
ATOM 967 N N . GLY A 1 124 ? -0.359 0.338 -16.662 1.00 93.19 124 GLY A N 1
ATOM 968 C CA . GLY A 1 124 ? 0.446 -0.761 -16.119 1.00 93.19 124 GLY A CA 1
ATOM 969 C C . GLY A 1 124 ? -0.162 -1.434 -14.888 1.00 93.19 124 GLY A C 1
ATOM 970 O O . GLY A 1 124 ? 0.319 -2.501 -14.512 1.00 93.19 124 GLY A O 1
ATOM 971 N N . VAL A 1 125 ? -1.237 -0.882 -14.322 1.00 96.69 125 VAL A N 1
ATOM 972 C CA . VAL A 1 125 ? -2.032 -1.506 -13.260 1.00 96.69 125 VAL A CA 1
ATOM 973 C C . VAL A 1 125 ? -3.241 -2.196 -13.887 1.00 96.69 125 VAL A C 1
ATOM 975 O O . VAL A 1 125 ? -4.167 -1.550 -14.361 1.00 96.69 125 VAL A O 1
ATOM 978 N N . GLY A 1 126 ? -3.212 -3.527 -13.929 1.00 96.06 126 GLY A N 1
ATOM 979 C CA . GLY A 1 126 ? -4.369 -4.333 -14.330 1.00 96.06 126 GLY A CA 1
ATOM 980 C C . GLY A 1 126 ? -5.284 -4.654 -13.148 1.00 96.06 126 GLY A C 1
ATOM 981 O O . GLY A 1 126 ? -4.926 -4.408 -11.996 1.00 96.06 126 GLY A O 1
ATOM 982 N N . GLU A 1 127 ? -6.429 -5.279 -13.426 1.00 97.06 127 GLU A N 1
ATOM 983 C CA . GLU A 1 127 ? -7.406 -5.681 -12.401 1.00 97.06 127 GLU A CA 1
ATOM 984 C C . GLU A 1 127 ? -6.790 -6.556 -11.301 1.00 97.06 127 GLU A C 1
ATOM 986 O O . GLU A 1 127 ? -7.036 -6.316 -10.123 1.00 97.06 127 GLU A O 1
ATOM 991 N N . ALA A 1 128 ? -5.927 -7.512 -11.667 1.00 96.50 128 ALA A N 1
ATOM 992 C CA . ALA A 1 128 ? -5.234 -8.371 -10.704 1.00 96.50 128 ALA A CA 1
ATOM 993 C C . ALA A 1 128 ? -4.343 -7.565 -9.743 1.00 96.50 128 ALA A C 1
ATOM 995 O O . ALA A 1 128 ? -4.425 -7.728 -8.531 1.00 96.50 128 ALA A O 1
ATOM 996 N N . VAL A 1 129 ? -3.554 -6.624 -10.274 1.00 96.75 129 VAL A N 1
ATOM 997 C CA . VAL A 1 129 ? -2.677 -5.765 -9.462 1.00 96.75 129 VAL A CA 1
ATOM 998 C C . VAL A 1 129 ? -3.509 -4.862 -8.552 1.00 96.75 129 VAL A C 1
ATOM 1000 O O . VAL A 1 129 ? -3.181 -4.702 -7.380 1.00 96.75 129 VAL A O 1
ATOM 1003 N N . ALA A 1 130 ? -4.600 -4.287 -9.067 1.00 97.50 130 ALA A N 1
ATOM 1004 C CA . ALA A 1 130 ? -5.509 -3.477 -8.265 1.00 97.50 130 ALA A CA 1
ATOM 1005 C C . ALA A 1 130 ? -6.139 -4.299 -7.128 1.00 97.50 130 ALA A C 1
ATOM 1007 O O . ALA A 1 130 ? -6.166 -3.838 -5.987 1.00 97.50 130 ALA A O 1
ATOM 1008 N N . LEU A 1 131 ? -6.588 -5.527 -7.412 1.00 97.56 131 LEU A N 1
ATOM 1009 C CA . LEU A 1 131 ? -7.121 -6.449 -6.411 1.00 97.56 131 LEU A CA 1
ATOM 1010 C C . LEU A 1 131 ? -6.084 -6.767 -5.329 1.00 97.56 131 LEU A C 1
ATOM 1012 O O . LEU A 1 131 ? -6.405 -6.667 -4.147 1.00 97.56 131 LEU A O 1
ATOM 1016 N N . ASP A 1 132 ? -4.847 -7.084 -5.710 1.00 97.31 132 ASP A N 1
ATOM 1017 C CA . ASP A 1 132 ? -3.769 -7.395 -4.766 1.00 97.31 132 ASP A CA 1
ATOM 1018 C C . ASP A 1 132 ? -3.432 -6.198 -3.864 1.00 97.31 132 ASP A C 1
ATOM 1020 O O . ASP A 1 132 ? -3.280 -6.350 -2.650 1.00 97.31 132 ASP A O 1
ATOM 1024 N N . LEU A 1 133 ? -3.401 -4.977 -4.412 1.00 96.50 133 LEU A N 1
ATOM 1025 C CA . LEU A 1 133 ? -3.236 -3.758 -3.612 1.00 96.50 133 LEU A CA 1
ATOM 1026 C C . LEU A 1 133 ? -4.390 -3.578 -2.609 1.00 96.50 133 LEU A C 1
ATOM 1028 O O . LEU A 1 133 ? -4.156 -3.239 -1.444 1.00 96.50 133 LEU A O 1
ATOM 1032 N N . LYS A 1 134 ? -5.639 -3.857 -3.014 1.00 96.75 134 LYS A N 1
ATOM 1033 C CA . LYS A 1 134 ? -6.794 -3.829 -2.097 1.00 96.75 134 LYS A CA 1
ATOM 1034 C C . LYS A 1 134 ? -6.750 -4.948 -1.061 1.00 96.75 134 LYS A C 1
ATOM 1036 O O . LYS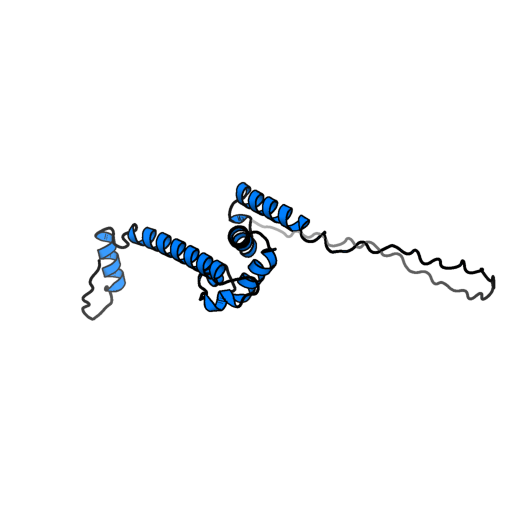 A 1 134 ? -7.158 -4.724 0.081 1.00 96.75 134 LYS A O 1
ATOM 1041 N N . LEU A 1 135 ? -6.247 -6.124 -1.420 1.00 96.50 135 LEU A N 1
ATOM 1042 C CA . LEU A 1 135 ? -6.060 -7.235 -0.496 1.00 96.50 135 LEU A CA 1
ATOM 1043 C C . LEU A 1 135 ? -5.058 -6.854 0.596 1.00 96.50 135 LEU A C 1
ATOM 1045 O O . LEU A 1 135 ? -5.357 -7.014 1.777 1.00 96.50 135 LEU A O 1
ATOM 1049 N N . ILE A 1 136 ? -3.925 -6.261 0.222 1.00 95.50 136 ILE A N 1
ATOM 1050 C CA . ILE A 1 136 ? -2.905 -5.786 1.166 1.00 95.50 136 ILE A CA 1
ATOM 1051 C C . ILE A 1 136 ? -3.475 -4.709 2.094 1.00 95.50 136 ILE A C 1
ATOM 1053 O O . ILE A 1 136 ? -3.314 -4.806 3.310 1.00 95.50 136 ILE A O 1
ATOM 1057 N N . SER A 1 137 ? -4.217 -3.738 1.551 1.00 94.19 137 SER A N 1
ATOM 1058 C CA . SER A 1 137 ? -4.934 -2.738 2.357 1.00 94.19 137 SER A CA 1
ATOM 1059 C C . SER A 1 137 ? -5.902 -3.395 3.349 1.00 94.19 137 SER A C 1
ATOM 1061 O O . SER A 1 137 ? -5.937 -3.036 4.525 1.00 94.19 137 SER A O 1
ATOM 1063 N N . THR A 1 138 ? -6.643 -4.414 2.907 1.00 94.44 138 THR A N 1
ATOM 1064 C CA . THR A 1 138 ? -7.582 -5.156 3.759 1.00 94.44 138 THR A CA 1
ATOM 1065 C C . THR A 1 138 ? -6.861 -5.896 4.884 1.00 94.44 138 THR A C 1
ATOM 1067 O O . THR A 1 138 ? -7.338 -5.885 6.020 1.00 94.44 138 THR A O 1
ATOM 1070 N N . VAL A 1 139 ? -5.713 -6.517 4.599 1.00 94.00 139 VAL A N 1
ATOM 1071 C CA . VAL A 1 139 ? -4.870 -7.170 5.610 1.00 94.00 139 VAL A CA 1
ATOM 1072 C C . VAL A 1 139 ? -4.378 -6.143 6.626 1.00 94.00 139 VAL A C 1
ATOM 1074 O O . VAL A 1 139 ? -4.604 -6.333 7.818 1.00 94.00 139 VAL A O 1
ATOM 1077 N N . ALA A 1 140 ? -3.809 -5.023 6.173 1.00 89.12 140 ALA A N 1
ATOM 1078 C CA . ALA A 1 140 ? -3.339 -3.955 7.053 1.00 89.12 140 ALA A CA 1
ATOM 1079 C C . ALA A 1 140 ? -4.463 -3.426 7.962 1.00 89.12 140 ALA A C 1
ATOM 1081 O O . ALA A 1 140 ? -4.292 -3.333 9.177 1.00 89.12 140 ALA A O 1
ATOM 1082 N N . HIS A 1 141 ? -5.651 -3.166 7.404 1.00 88.19 141 HIS A N 1
ATOM 1083 C CA . HIS A 1 141 ? -6.815 -2.729 8.178 1.00 88.19 141 HIS A CA 1
ATOM 1084 C C . HIS A 1 141 ? -7.268 -3.771 9.207 1.00 88.19 141 HIS A C 1
ATOM 1086 O O . HIS A 1 141 ? -7.629 -3.410 10.328 1.00 88.19 141 HIS A O 1
ATOM 1092 N N . ARG A 1 142 ? -7.260 -5.064 8.856 1.00 88.44 142 ARG A N 1
ATOM 1093 C CA . ARG A 1 142 ? -7.631 -6.138 9.789 1.00 88.44 142 ARG A CA 1
ATOM 1094 C C . ARG A 1 142 ? -6.625 -6.275 10.926 1.00 88.44 142 ARG A C 1
ATOM 1096 O O . ARG A 1 142 ? -7.067 -6.427 12.060 1.00 88.44 142 ARG A O 1
ATOM 1103 N N . THR A 1 143 ? -5.329 -6.155 10.644 1.00 84.19 143 THR A N 1
ATOM 1104 C CA . THR A 1 143 ? -4.271 -6.176 11.664 1.00 84.19 143 THR A CA 1
ATOM 1105 C C . THR A 1 143 ? -4.391 -4.985 12.615 1.00 84.19 143 THR A C 1
ATOM 1107 O O . THR A 1 143 ? -4.395 -5.154 13.830 1.00 84.19 143 THR A O 1
ATOM 1110 N N . LEU A 1 144 ? -4.596 -3.772 12.093 1.00 80.81 144 LEU A N 1
ATOM 1111 C CA . LEU A 1 144 ? -4.818 -2.594 12.941 1.00 80.81 144 LEU A CA 1
ATOM 1112 C C . LEU A 1 144 ? -6.079 -2.747 13.802 1.00 80.81 144 LEU A C 1
ATOM 1114 O O . LEU A 1 144 ? -6.075 -2.435 14.991 1.00 80.81 144 LEU A O 1
ATOM 1118 N N . LYS A 1 145 ? -7.161 -3.286 13.229 1.00 77.88 145 LYS A N 1
ATOM 1119 C CA . LYS A 1 145 ? -8.394 -3.551 13.977 1.00 77.88 145 LYS A CA 1
ATOM 1120 C C . LYS A 1 145 ? -8.207 -4.641 15.036 1.00 77.88 145 LYS A C 1
ATOM 1122 O O . LYS A 1 145 ? -8.833 -4.542 16.088 1.00 77.88 145 LYS A O 1
ATOM 1127 N N . SER A 1 146 ? -7.384 -5.667 14.801 1.00 76.94 146 SER A N 1
ATOM 1128 C CA . SER A 1 146 ? -7.109 -6.690 15.817 1.00 76.94 146 SER A CA 1
ATOM 1129 C C . SER A 1 146 ? -6.316 -6.133 16.995 1.00 76.94 146 SER A C 1
ATOM 1131 O O . SER A 1 146 ? -6.663 -6.448 18.128 1.00 76.94 146 SER A O 1
ATOM 1133 N N . GLU A 1 147 ? -5.348 -5.248 16.748 1.00 66.94 147 GLU A N 1
ATOM 1134 C CA . GLU A 1 147 ? -4.610 -4.533 17.803 1.00 66.94 147 GLU A CA 1
ATOM 1135 C C . GLU A 1 147 ? -5.525 -3.632 18.650 1.00 66.94 147 GLU A C 1
ATOM 1137 O O . GLU A 1 147 ? -5.364 -3.508 19.862 1.00 66.94 147 GLU A O 1
ATOM 1142 N N . LEU A 1 148 ? -6.534 -3.014 18.031 1.00 63.31 148 LEU A N 1
ATOM 1143 C CA . LEU A 1 148 ? -7.533 -2.232 18.765 1.00 63.31 148 LEU A CA 1
ATOM 1144 C C . LEU A 1 148 ? -8.523 -3.113 19.535 1.00 63.31 148 LEU A C 1
ATOM 1146 O O . LEU A 1 148 ? -8.992 -2.711 20.591 1.00 63.31 148 LEU A O 1
ATOM 1150 N N . ARG A 1 149 ? -8.845 -4.315 19.041 1.00 60.22 149 ARG A N 1
ATOM 1151 C CA . ARG A 1 149 ? -9.693 -5.264 19.785 1.00 60.22 149 ARG A CA 1
ATOM 1152 C C . ARG A 1 149 ? -8.967 -5.893 20.974 1.00 60.22 149 ARG A C 1
ATOM 1154 O O . ARG A 1 149 ? -9.634 -6.235 21.943 1.00 60.22 149 ARG A O 1
ATOM 1161 N N . SER A 1 150 ? -7.646 -6.067 20.905 1.00 56.06 150 SER A N 1
ATOM 1162 C CA . SER A 1 150 ? -6.843 -6.573 22.028 1.00 56.06 150 SER A CA 1
ATOM 1163 C C . SER A 1 150 ? -6.575 -5.497 23.085 1.00 56.06 150 SER A C 1
ATOM 1165 O O . SER A 1 150 ? -6.467 -5.812 24.268 1.00 56.06 150 SER A O 1
ATOM 1167 N N . LYS A 1 151 ? -6.537 -4.218 22.692 1.00 56.28 151 LYS A N 1
ATOM 1168 C CA . LYS A 1 151 ? -6.515 -3.079 23.615 1.00 56.28 151 LYS A CA 1
ATOM 1169 C C . LYS A 1 151 ? -7.941 -2.700 24.009 1.00 56.28 151 LYS A C 1
ATOM 1171 O O . LYS A 1 151 ? -8.543 -1.815 23.412 1.00 56.28 151 LYS A O 1
ATOM 1176 N N . GLN A 1 152 ? -8.486 -3.341 25.043 1.00 56.25 152 GLN A N 1
ATOM 1177 C CA . GLN A 1 152 ? -9.686 -2.829 25.710 1.00 56.25 152 GLN A CA 1
ATOM 1178 C C . GLN A 1 152 ? -9.433 -1.367 26.132 1.00 56.25 152 GLN A C 1
ATOM 1180 O O . GLN A 1 152 ? -8.672 -1.096 27.058 1.00 56.25 152 GLN A O 1
ATOM 1185 N N . VAL A 1 153 ? -10.068 -0.415 25.442 1.00 62.03 153 VAL A N 1
ATOM 1186 C CA . VAL A 1 153 ? -9.962 1.031 25.731 1.00 62.03 153 VAL A CA 1
ATOM 1187 C C . VAL A 1 153 ? -10.576 1.358 27.102 1.00 62.03 153 VAL A C 1
ATOM 1189 O O . VAL A 1 153 ? -10.230 2.354 27.729 1.00 62.03 153 VAL A O 1
ATOM 1192 N N . LEU A 1 154 ? -11.418 0.455 27.611 1.00 61.16 154 LEU A N 1
ATOM 1193 C CA . LEU A 1 154 ? -11.982 0.454 28.956 1.00 61.16 154 LEU A CA 1
ATOM 1194 C C . LEU A 1 154 ? -11.644 -0.862 29.679 1.00 61.16 154 LEU A C 1
ATOM 1196 O O . LEU A 1 154 ? -12.520 -1.537 30.208 1.00 61.16 154 LEU A O 1
ATOM 1200 N N . SER A 1 155 ? -10.369 -1.265 29.666 1.00 66.12 155 SER A N 1
ATOM 1201 C CA . SER A 1 155 ? -9.894 -2.525 30.277 1.00 66.12 155 SER A CA 1
ATOM 1202 C C . SER A 1 155 ? -9.946 -2.545 31.801 1.00 66.12 155 SER A C 1
ATOM 1204 O O . SER A 1 155 ? -9.684 -3.575 32.420 1.00 66.12 155 SER A O 1
ATOM 1206 N N . SER A 1 156 ? -10.262 -1.414 32.426 1.00 70.00 156 SER A N 1
ATOM 1207 C CA . SER A 1 156 ? -10.318 -1.289 33.872 1.00 70.00 156 SER A CA 1
ATOM 1208 C C . SER A 1 156 ? -11.486 -0.415 34.308 1.00 70.00 156 SER A C 1
ATOM 1210 O O . SER A 1 156 ? -11.900 0.516 33.612 1.00 70.00 156 SER A O 1
ATOM 1212 N N . TRP A 1 157 ? -11.996 -0.697 35.505 1.00 72.50 157 TRP A N 1
ATOM 1213 C CA . TRP A 1 157 ? -13.043 0.093 36.150 1.00 72.50 157 TRP A CA 1
ATOM 1214 C C . TRP A 1 157 ? -12.659 1.574 36.281 1.00 72.50 157 TRP A C 1
ATOM 1216 O O . TRP A 1 157 ? -13.488 2.458 36.077 1.00 72.50 157 TRP A O 1
ATOM 1226 N N . SER A 1 158 ? -11.380 1.862 36.534 1.00 77.94 158 SER A N 1
ATOM 1227 C CA . SER A 1 158 ? -10.868 3.232 36.575 1.00 77.94 158 SER A CA 1
ATOM 1228 C C . SER A 1 158 ? -10.913 3.913 35.205 1.00 77.94 158 SER A C 1
ATOM 1230 O O . SER A 1 158 ? -11.278 5.084 35.145 1.00 77.94 158 SER A O 1
ATOM 1232 N N . SER A 1 159 ? -10.630 3.205 34.104 1.00 76.38 159 SER A N 1
ATOM 1233 C CA . SER A 1 159 ? -10.784 3.742 32.741 1.00 76.38 159 SER A CA 1
ATOM 1234 C C . SER A 1 159 ? -12.242 4.079 32.413 1.00 76.38 159 SER A C 1
ATOM 1236 O O . SER A 1 159 ? -12.502 5.112 31.799 1.00 76.38 159 SER A O 1
ATOM 1238 N N . VAL A 1 160 ? -13.199 3.259 32.868 1.00 79.81 160 VAL A N 1
ATOM 1239 C CA . VAL A 1 160 ? -14.642 3.538 32.728 1.00 79.81 160 VAL A CA 1
ATOM 1240 C C . VAL A 1 160 ? -15.029 4.790 33.511 1.00 79.81 160 VAL A C 1
ATOM 1242 O O . VAL A 1 160 ? -15.660 5.684 32.954 1.00 79.81 160 VAL A O 1
ATOM 1245 N N . ILE A 1 161 ? -14.605 4.900 34.774 1.00 81.56 161 ILE A N 1
ATOM 1246 C CA . ILE A 1 161 ? -14.889 6.076 35.607 1.00 81.56 161 ILE A CA 1
ATOM 1247 C C . ILE A 1 161 ? -14.267 7.344 35.012 1.00 81.56 161 ILE A C 1
ATOM 1249 O O . ILE A 1 161 ? -14.939 8.371 34.948 1.00 81.56 161 ILE A O 1
ATOM 1253 N N . GLN A 1 162 ? -13.017 7.288 34.545 1.00 80.19 162 GLN A N 1
ATOM 1254 C CA . GLN A 1 162 ? -12.356 8.436 33.916 1.00 80.19 162 GLN A CA 1
ATOM 1255 C C . GLN A 1 162 ? -13.063 8.872 32.633 1.00 80.19 162 GLN A C 1
ATOM 1257 O O . GLN A 1 162 ? -13.270 10.068 32.434 1.00 80.19 162 GLN A O 1
ATOM 1262 N N . TYR A 1 163 ? -13.478 7.922 31.793 1.00 80.94 163 TYR A N 1
ATOM 1263 C CA . TYR A 1 163 ? -14.271 8.217 30.604 1.00 80.94 163 TYR A CA 1
ATOM 1264 C C . TYR A 1 163 ? -15.612 8.866 30.968 1.00 80.94 163 TYR A C 1
ATOM 1266 O O . TYR A 1 163 ? -15.951 9.905 30.406 1.00 80.94 163 TYR A O 1
ATOM 1274 N N . CYS A 1 164 ? -16.350 8.311 31.936 1.00 81.06 164 CYS A N 1
ATOM 1275 C CA . CYS A 1 164 ? -17.621 8.880 32.385 1.00 81.06 164 CYS A CA 1
ATOM 1276 C C . CYS A 1 164 ? -17.438 10.290 32.959 1.00 81.06 164 CYS A C 1
ATOM 1278 O O . CYS A 1 164 ? -18.196 11.187 32.609 1.00 81.06 164 CYS A O 1
ATOM 1280 N N . HIS A 1 165 ? -16.404 10.531 33.769 1.00 81.88 165 HIS A N 1
ATOM 1281 C CA . HIS A 1 165 ? -16.097 11.878 34.252 1.00 81.88 165 HIS A CA 1
ATOM 1282 C C . HIS A 1 165 ? -15.771 12.835 33.102 1.00 81.88 165 HIS A C 1
ATOM 1284 O O . HIS A 1 165 ? -16.368 13.902 33.019 1.00 81.88 165 HIS A O 1
ATOM 1290 N N . ALA A 1 166 ? -14.881 12.462 32.184 1.00 78.50 166 ALA A N 1
ATOM 1291 C CA . ALA A 1 166 ? -14.509 13.332 31.069 1.00 78.50 166 ALA A CA 1
ATOM 1292 C C . ALA A 1 166 ? -15.693 13.638 30.135 1.00 78.50 166 ALA A C 1
ATOM 1294 O O . ALA A 1 166 ? -15.832 14.763 29.663 1.00 78.50 166 ALA A O 1
ATOM 1295 N N . ALA A 1 167 ? -16.549 12.649 29.872 1.00 76.44 167 ALA A N 1
ATOM 1296 C CA . ALA A 1 167 ? -17.656 12.775 28.930 1.00 76.44 167 ALA A CA 1
ATOM 1297 C C . ALA A 1 167 ? -18.939 13.357 29.548 1.00 76.44 167 ALA A C 1
ATOM 1299 O O . ALA A 1 167 ? -19.785 13.838 28.800 1.00 76.44 167 ALA A O 1
ATOM 1300 N N . MET A 1 168 ? -19.118 13.281 30.873 1.00 77.62 168 MET A N 1
ATOM 1301 C CA . MET A 1 168 ? -20.403 13.579 31.526 1.00 77.62 168 MET A CA 1
ATOM 1302 C C . MET A 1 168 ? -20.314 14.572 32.692 1.00 77.62 168 MET A C 1
ATOM 1304 O O . MET A 1 168 ? -21.358 15.045 33.128 1.00 77.62 168 MET A O 1
ATOM 1308 N N . ALA A 1 169 ? -19.127 14.937 33.199 1.00 78.50 169 ALA A N 1
ATOM 1309 C CA . ALA A 1 169 ? -19.013 15.788 34.398 1.00 78.50 169 ALA A CA 1
ATOM 1310 C C . ALA A 1 169 ? -19.629 17.193 34.258 1.00 78.50 169 ALA A C 1
ATOM 1312 O O . ALA A 1 169 ? -19.872 17.852 35.268 1.00 78.50 169 ALA A O 1
ATOM 1313 N N . HIS A 1 170 ? -19.885 17.655 33.033 1.00 73.12 170 HIS A N 1
ATOM 1314 C CA . HIS A 1 170 ? -20.470 18.972 32.762 1.00 73.12 170 HIS A CA 1
ATOM 1315 C C . HIS A 1 170 ? -21.763 18.909 31.946 1.00 73.12 170 HIS A C 1
ATOM 1317 O O . HIS A 1 170 ? -22.262 19.943 31.506 1.00 73.12 170 HIS A O 1
ATOM 1323 N N . GLU A 1 171 ? -22.315 17.714 31.743 1.00 73.38 171 GLU A N 1
ATOM 1324 C CA . GLU A 1 171 ? -23.556 17.570 30.997 1.00 73.38 171 GLU A CA 1
ATOM 1325 C C . GLU A 1 171 ? -24.755 17.763 31.930 1.00 73.38 171 GLU A C 1
ATOM 1327 O O . GLU A 1 171 ? -24.867 17.124 32.974 1.00 73.38 171 GLU A O 1
ATOM 1332 N N . THR A 1 172 ? -25.680 18.643 31.553 1.00 77.38 172 THR A N 1
ATOM 1333 C CA . THR A 1 172 ? -26.864 18.977 32.366 1.00 77.38 172 THR A CA 1
ATOM 1334 C C . THR A 1 172 ? -28.041 18.030 32.130 1.00 77.38 172 THR A C 1
ATOM 1336 O O . THR A 1 172 ? -29.099 18.183 32.740 1.00 77.38 172 THR A O 1
ATOM 1339 N N . ARG A 1 173 ? -27.874 17.053 31.231 1.00 74.00 173 ARG A N 1
ATOM 1340 C CA . ARG A 1 173 ? -28.899 16.089 30.825 1.00 74.00 173 ARG A CA 1
ATOM 1341 C C . ARG A 1 173 ? -28.399 14.668 31.030 1.00 74.00 173 ARG A C 1
ATOM 1343 O O . ARG A 1 173 ? -27.278 14.337 30.653 1.00 74.00 173 ARG A O 1
ATOM 1350 N N . GLU A 1 174 ? -29.263 13.816 31.572 1.00 82.69 174 GLU A N 1
ATOM 1351 C CA . GLU A 1 174 ? -28.966 12.395 31.737 1.00 82.69 174 GLU A CA 1
ATOM 1352 C C . GLU A 1 174 ? -28.732 11.723 30.377 1.00 82.69 174 GLU A C 1
ATOM 1354 O O . GLU A 1 174 ? -29.487 11.924 29.421 1.00 82.69 174 GLU A O 1
ATOM 1359 N N . GLN A 1 175 ? -27.671 10.917 30.291 1.00 77.56 175 GLN A N 1
ATOM 1360 C CA . GLN A 1 175 ? -27.326 10.150 29.098 1.00 77.56 175 GLN A CA 1
ATOM 1361 C C . GLN A 1 175 ? -27.212 8.671 29.450 1.00 77.56 175 GLN A C 1
ATOM 1363 O O . GLN A 1 175 ? -26.420 8.285 30.308 1.00 77.56 175 GLN A O 1
ATOM 1368 N N . PHE A 1 176 ? -27.958 7.835 28.733 1.00 79.62 176 PHE A N 1
ATOM 1369 C CA . PHE A 1 176 ? -27.784 6.390 28.775 1.00 79.62 176 PHE A CA 1
ATOM 1370 C C . PHE A 1 176 ? -26.865 5.961 27.629 1.00 79.62 176 PHE A C 1
ATOM 1372 O O . PHE A 1 176 ? -27.180 6.176 26.457 1.00 79.62 176 PHE A O 1
ATOM 1379 N N . ARG A 1 177 ? -25.712 5.373 27.962 1.00 74.81 177 ARG A N 1
ATOM 1380 C CA . ARG A 1 177 ? -24.720 4.889 26.993 1.00 74.81 177 ARG A CA 1
ATOM 1381 C C . ARG A 1 177 ? -24.378 3.435 27.291 1.00 74.81 177 ARG A C 1
ATOM 1383 O O . ARG A 1 177 ? -24.112 3.086 28.436 1.00 74.81 177 ARG A O 1
ATOM 1390 N N . ILE A 1 178 ? -24.355 2.608 26.249 1.00 75.56 178 ILE A N 1
ATOM 1391 C CA . ILE A 1 178 ? -23.911 1.214 26.336 1.00 75.56 178 ILE A CA 1
ATOM 1392 C C . ILE A 1 178 ? -22.436 1.173 25.934 1.00 75.56 178 ILE A C 1
ATOM 1394 O O . ILE A 1 178 ? -22.087 1.557 24.818 1.00 75.56 178 ILE A O 1
ATOM 1398 N N . LEU A 1 179 ? -21.585 0.732 26.860 1.00 75.62 179 LEU A N 1
ATOM 1399 C CA . LEU A 1 179 ? -20.154 0.521 26.652 1.00 75.62 179 LEU A CA 1
ATOM 1400 C C . LEU A 1 179 ? -19.920 -0.996 26.602 1.00 75.62 179 LEU A C 1
ATOM 1402 O O . LEU A 1 179 ? -20.306 -1.692 27.541 1.00 75.62 179 LEU A O 1
ATOM 1406 N N . SER A 1 180 ? -19.358 -1.500 25.499 1.00 61.97 180 SER A N 1
ATOM 1407 C CA . SER A 1 180 ? -19.113 -2.932 25.246 1.00 61.97 180 SER A CA 1
ATOM 1408 C C . SER A 1 180 ? -17.634 -3.244 25.095 1.00 61.97 180 SER A C 1
ATOM 1410 O O . SER A 1 180 ? -16.989 -2.476 24.342 1.00 61.97 180 SER A O 1
#

InterPro domains:
  IPR001405 Uncharacterised protein family UPF0758 [PTHR30471] (56-179)
  IPR010994 RuvA domain 2-like [SSF47781] (70-134)
  IPR046778 UPF0758, N-terminal [PF20582] (60-130)